Protein AF-A0A919X277-F1 (afdb_monomer)

Secondary structure (DSSP, 8-state):
-TTHHHHHHHHHHHHHSHHHHHHHHHHHHHHHHHHHHH--HHHHHHHHT--TTHHHHHHSSHHHHHHHHHHHHHHHHHHHHTTS--TT--HHHHHHHHHHHHHHHHHS-HHHHHHHHHHHHHH-S-SS--HHHHHHHHHHHHHTT----HHHHHHHHHHHHHHHHHHHHHHHTTSS---HHHHHHHHHHHHHHHTT--HHHHHHHHHHHHHHHHTT-

Foldseek 3Di:
DVCVVVVVVLLVVLCVDPLSVLLLVLLLVCCLVPALPRDDLVNSCVSSVHDSVVCCVRQVDSLSSLVSSVVVLLVVLVVVCVPDDCVPPDLLLVLLLSVVSSVVSQCVDNSSVRNVLRSCVVVDFDPFDDPSNVVSLVRLCVVVVFPDDPVQLRVLVVVLRNQLSVQVNCVSVVVDPDDNSRSSLVSSLSSCVSSPDDPVVSVVSVVVSVVVVVVVD

pLDDT: mean 89.93, std 8.12, range [44.78, 97.75]

Sequence (217 aa):
MRYERYIDEKEKEILSNPTAQKILNASIDIFLENGYHAVTLRDIANQTNSNLGLIPYYFKSKENLANYVYKHIADSVKQQIIDIDFSHLNAIEKIYISTILSWHYLDKKEDFSRFFYEFYESAGPAKSPSKEFTDMSYKIISEHNLQVSMAENEIFFNAMMGSEWVLTLKRHKGELNISLEEIVNLLLSNYLYNIGLSDKLIAQTIKNSLDFLEGLK

Nearest PDB structures (foldseek):
  5cxg-assembly2_D  TM=6.411E-01  e=7.467E-04  Mycobacterium tuberculosis H37Rv
  3ppb-assembly1_B  TM=5.620E-01  e=3.148E-03  Shewanella loihica PV-4
  3hta-assembly2_C  TM=5.945E-01  e=3.148E-03  Streptomyces lividans
  3iuv-assembly1_A-2  TM=5.277E-01  e=3.791E-03  Streptomyces coelicolor A3(2)
  3hta-assembly1_B  TM=6.018E-01  e=1.456E-02  Streptomyces lividans

Mean predicted aligned error: 4.91 Å

Radius of gyration: 19.13 Å; Cα contacts (8 Å, |Δi|>4): 174; chains: 1; bounding box: 42×30×55 Å

Solvent-accessible surface area (backbone atoms only — not comparable to full-atom values): 12085 Å² total; per-residue (Å²): 112,94,59,53,63,60,51,53,53,50,52,50,56,45,64,67,33,70,67,48,42,48,48,49,54,45,41,43,54,51,27,38,75,56,20,46,83,74,57,49,70,61,55,46,16,60,75,52,75,44,67,59,70,54,52,46,68,73,43,62,42,70,68,50,45,48,49,53,40,50,50,52,53,52,49,55,42,50,61,70,52,66,79,58,88,57,83,90,50,54,55,66,35,46,57,51,46,54,51,50,50,50,51,51,59,48,63,70,37,68,47,49,32,50,20,47,53,50,40,43,69,72,71,46,59,78,93,61,76,54,69,68,55,48,56,38,52,53,47,46,37,60,78,67,67,37,87,57,48,73,68,54,48,52,50,44,49,50,55,36,45,54,49,50,47,54,51,54,51,33,31,76,72,68,75,37,97,64,55,72,65,59,52,50,51,54,42,50,50,51,38,46,41,73,48,60,51,53,69,70,60,51,54,51,38,54,50,56,34,51,58,52,56,58,75,74,111

Structure (mmCIF, N/CA/C/O backbone):
data_AF-A0A919X277-F1
#
_entry.id   AF-A0A919X277-F1
#
loop_
_atom_site.group_PDB
_atom_site.id
_atom_site.type_symbol
_atom_site.label_atom_id
_atom_site.label_alt_id
_atom_site.label_comp_id
_atom_site.label_asym_id
_atom_site.label_entity_id
_atom_site.label_seq_id
_atom_site.pdbx_PDB_ins_code
_atom_site.Cartn_x
_atom_site.Cartn_y
_atom_site.Cartn_z
_atom_site.occupancy
_atom_site.B_iso_or_equiv
_atom_site.auth_seq_id
_atom_site.auth_comp_id
_atom_site.auth_asym_id
_atom_site.auth_atom_id
_atom_site.pdbx_PDB_model_num
ATOM 1 N N . MET A 1 1 ? 15.963 3.301 8.843 1.00 44.78 1 MET A N 1
ATOM 2 C CA . MET A 1 1 ? 16.494 4.258 9.859 1.00 44.78 1 MET A CA 1
ATOM 3 C C . MET A 1 1 ? 16.805 3.561 11.191 1.00 44.78 1 MET A C 1
ATOM 5 O O . MET A 1 1 ? 16.115 2.615 11.537 1.00 44.78 1 MET A O 1
ATOM 9 N N . ARG A 1 2 ? 17.779 4.045 11.997 1.00 51.59 2 ARG A N 1
ATOM 10 C CA . ARG A 1 2 ? 18.182 3.470 13.319 1.00 51.59 2 ARG A CA 1
ATOM 11 C C . ARG A 1 2 ? 17.007 3.148 14.259 1.00 51.59 2 ARG A C 1
ATOM 13 O O . ARG A 1 2 ? 17.122 2.251 15.089 1.00 51.59 2 ARG A O 1
ATOM 20 N N . TYR A 1 3 ? 15.906 3.886 14.137 1.00 56.31 3 TYR A N 1
ATOM 21 C CA . TYR A 1 3 ? 14.746 3.775 15.015 1.00 56.31 3 TYR A CA 1
ATOM 22 C C . TYR A 1 3 ? 13.671 2.777 14.556 1.00 56.31 3 TYR A C 1
ATOM 24 O O . TYR A 1 3 ? 12.853 2.394 15.383 1.00 56.31 3 TYR A O 1
ATOM 32 N N . GLU A 1 4 ? 13.689 2.304 13.303 1.00 59.56 4 GLU A N 1
ATOM 33 C CA . GLU A 1 4 ? 12.690 1.342 12.788 1.00 59.56 4 GLU A CA 1
ATOM 34 C C . GLU A 1 4 ? 12.658 0.055 13.611 1.00 59.56 4 GLU A C 1
ATOM 36 O O . GLU A 1 4 ? 11.588 -0.402 13.994 1.00 59.56 4 GLU A O 1
ATOM 41 N N . ARG A 1 5 ? 13.829 -0.458 14.010 1.00 59.88 5 ARG A N 1
ATOM 42 C CA . ARG A 1 5 ? 13.928 -1.652 14.861 1.00 59.88 5 ARG A CA 1
ATOM 43 C C . ARG A 1 5 ? 13.164 -1.511 16.183 1.00 59.88 5 ARG A C 1
ATOM 45 O O . ARG A 1 5 ? 12.536 -2.462 16.627 1.00 59.88 5 ARG A O 1
ATOM 52 N N . TYR A 1 6 ? 13.202 -0.328 16.796 1.00 63.16 6 TYR A N 1
ATOM 53 C CA . TYR A 1 6 ? 12.505 -0.067 18.058 1.00 63.16 6 TYR A CA 1
ATOM 54 C C . TYR A 1 6 ? 10.994 0.113 17.861 1.00 63.16 6 TYR A C 1
ATOM 56 O O . TYR A 1 6 ? 10.223 -0.157 18.781 1.00 63.16 6 TYR A O 1
ATOM 64 N N . ILE A 1 7 ? 10.567 0.571 16.678 1.00 64.25 7 ILE A N 1
ATOM 65 C CA . ILE A 1 7 ? 9.149 0.624 16.306 1.00 64.25 7 ILE A CA 1
ATOM 66 C C . ILE A 1 7 ? 8.631 -0.811 16.155 1.00 64.25 7 ILE A C 1
ATOM 68 O O . ILE A 1 7 ? 7.675 -1.170 16.839 1.00 64.25 7 ILE A O 1
ATOM 72 N N . ASP A 1 8 ? 9.323 -1.651 15.382 1.00 74.94 8 ASP A N 1
ATOM 73 C CA . ASP A 1 8 ? 8.943 -3.051 15.153 1.00 74.94 8 ASP A CA 1
ATOM 74 C C . ASP A 1 8 ? 8.920 -3.885 16.443 1.00 74.94 8 ASP A C 1
ATOM 76 O O . ASP A 1 8 ? 8.018 -4.699 16.646 1.00 74.94 8 ASP A O 1
ATOM 80 N N . GLU A 1 9 ? 9.897 -3.702 17.337 1.00 80.38 9 GLU A N 1
ATOM 81 C CA . GLU A 1 9 ? 9.942 -4.402 18.631 1.00 80.38 9 GLU A CA 1
ATOM 82 C C . GLU A 1 9 ? 8.748 -4.030 19.520 1.00 80.38 9 GLU A C 1
ATOM 84 O O . GLU A 1 9 ? 8.133 -4.907 20.128 1.00 80.38 9 GLU A O 1
ATOM 89 N N . LYS A 1 10 ? 8.365 -2.750 19.537 1.00 82.44 10 LYS A N 1
ATOM 90 C CA . LYS A 1 10 ? 7.213 -2.274 20.305 1.00 82.44 10 LYS A CA 1
ATOM 91 C C . LYS A 1 10 ? 5.883 -2.738 19.712 1.00 82.44 10 LYS A C 1
ATOM 93 O O . LYS A 1 10 ? 4.984 -3.100 20.468 1.00 82.44 10 LYS A O 1
ATOM 98 N N . GLU A 1 11 ? 5.741 -2.741 18.385 1.00 85.25 11 GLU A N 1
ATOM 99 C CA . GLU A 1 11 ? 4.553 -3.309 17.732 1.00 85.25 11 GLU A CA 1
ATOM 100 C C . GLU A 1 11 ? 4.419 -4.802 18.066 1.00 85.25 11 GLU A C 1
ATOM 102 O O . GLU A 1 11 ? 3.341 -5.247 18.456 1.00 85.25 11 GLU A O 1
ATOM 107 N N . LYS A 1 12 ? 5.519 -5.569 18.012 1.00 86.31 12 LYS A N 1
ATOM 108 C CA . LYS A 1 12 ? 5.531 -6.989 18.404 1.00 86.31 12 LYS A CA 1
ATOM 109 C C . LYS A 1 12 ? 5.147 -7.200 19.865 1.00 86.31 12 LYS A C 1
ATOM 111 O O . LYS A 1 12 ? 4.372 -8.107 20.157 1.00 86.31 12 LYS A O 1
ATOM 116 N N . GLU A 1 13 ? 5.655 -6.371 20.775 1.00 89.62 13 GLU A N 1
ATOM 117 C CA . GLU A 1 13 ? 5.290 -6.428 22.193 1.00 89.62 13 GLU A CA 1
ATOM 118 C C . GLU A 1 13 ? 3.783 -6.201 22.382 1.00 89.62 13 GLU A C 1
ATOM 120 O O . GLU A 1 13 ? 3.116 -7.008 23.033 1.00 89.62 13 GLU A O 1
ATOM 125 N N . ILE A 1 14 ? 3.219 -5.167 21.745 1.00 90.62 14 ILE A N 1
ATOM 126 C CA . ILE A 1 14 ? 1.777 -4.884 21.782 1.00 90.62 14 ILE A CA 1
ATOM 127 C C . ILE A 1 14 ? 0.986 -6.078 21.241 1.00 90.62 14 ILE A C 1
ATOM 129 O O . ILE A 1 14 ? 0.078 -6.560 21.915 1.00 90.62 14 ILE A O 1
ATOM 133 N N . LEU A 1 15 ? 1.348 -6.594 20.064 1.00 89.81 15 LEU A N 1
ATOM 134 C CA . LEU A 1 15 ? 0.647 -7.703 19.409 1.00 89.81 15 LEU A CA 1
ATOM 135 C C . LEU A 1 15 ? 0.821 -9.053 20.124 1.00 89.81 15 LEU A C 1
ATOM 137 O O . LEU A 1 15 ? 0.054 -9.980 19.870 1.00 89.81 15 LEU A O 1
ATOM 141 N N . SER A 1 16 ? 1.783 -9.180 21.040 1.00 91.69 16 SER A N 1
ATOM 142 C CA . SER A 1 16 ? 1.909 -10.356 21.911 1.00 91.69 16 SER A CA 1
ATOM 143 C C . SER A 1 16 ? 0.925 -10.342 23.090 1.00 91.69 16 SER A C 1
ATOM 145 O O . SER A 1 16 ? 0.677 -11.381 23.705 1.00 91.69 16 SER A O 1
ATOM 147 N N . ASN A 1 17 ? 0.330 -9.185 23.409 1.00 95.12 17 ASN A N 1
ATOM 148 C CA . ASN A 1 17 ? -0.607 -9.054 24.516 1.00 95.12 17 ASN A CA 1
ATOM 149 C C . ASN A 1 17 ? -2.012 -9.573 24.130 1.00 95.12 17 ASN A C 1
ATOM 151 O O . ASN A 1 17 ? -2.623 -9.046 23.196 1.00 95.12 17 ASN A O 1
ATOM 155 N N . PRO A 1 18 ? -2.599 -10.525 24.884 1.00 93.62 18 PRO A N 1
ATOM 156 C CA . PRO A 1 18 ? -3.916 -11.085 24.563 1.00 93.62 18 PRO A CA 1
ATOM 157 C C . PRO A 1 18 ? -5.053 -10.054 24.529 1.00 93.62 18 PRO A C 1
ATOM 159 O O . PRO A 1 18 ? -5.992 -10.182 23.746 1.00 93.62 18 PRO A O 1
ATOM 162 N N . THR A 1 19 ? -4.977 -9.013 25.364 1.00 93.12 19 THR A N 1
ATOM 163 C CA . THR A 1 19 ? -5.986 -7.943 25.399 1.00 93.12 19 THR A CA 1
ATOM 164 C C . THR A 1 19 ? -5.868 -7.044 24.176 1.00 93.12 19 THR A C 1
ATOM 166 O O . THR A 1 19 ? -6.883 -6.700 23.575 1.00 93.12 19 THR A O 1
ATOM 169 N N . ALA A 1 20 ? -4.643 -6.691 23.778 1.00 94.94 20 ALA A N 1
ATOM 170 C CA . ALA A 1 20 ? -4.414 -5.927 22.557 1.00 94.94 20 ALA A CA 1
ATOM 171 C C . ALA A 1 20 ? -4.901 -6.699 21.324 1.00 94.94 20 ALA A C 1
ATOM 173 O O . ALA A 1 20 ? -5.572 -6.115 20.480 1.00 94.94 20 ALA A O 1
ATOM 174 N N . GLN A 1 21 ? -4.659 -8.014 21.265 1.00 94.75 21 GLN A N 1
ATOM 175 C CA . GLN A 1 21 ? -5.166 -8.858 20.180 1.00 94.75 21 GLN A CA 1
ATOM 176 C C . GLN A 1 21 ? -6.691 -8.944 20.153 1.00 94.75 21 GLN A C 1
ATOM 178 O O . GLN A 1 21 ? -7.298 -8.831 19.092 1.00 94.75 21 GLN A O 1
ATOM 183 N N . LYS A 1 22 ? -7.337 -9.066 21.318 1.00 94.44 22 LYS A N 1
ATOM 184 C CA . LYS A 1 22 ? -8.802 -9.014 21.402 1.00 94.44 22 LYS A CA 1
ATOM 185 C C . LYS A 1 22 ? -9.351 -7.691 20.856 1.00 94.44 22 LYS A C 1
ATOM 187 O O . LYS A 1 22 ? -10.349 -7.695 20.141 1.00 94.44 22 LYS A O 1
ATOM 192 N N . ILE A 1 23 ? -8.699 -6.574 21.189 1.00 96.38 23 ILE A N 1
ATOM 193 C CA . ILE A 1 23 ? -9.063 -5.249 20.674 1.00 96.38 23 ILE A CA 1
ATOM 194 C C . ILE A 1 23 ? -8.856 -5.182 19.161 1.00 96.38 23 ILE A C 1
ATOM 196 O O . ILE A 1 23 ? -9.752 -4.714 18.464 1.00 96.38 23 ILE A O 1
ATOM 200 N N . LEU A 1 24 ? -7.719 -5.661 18.651 1.00 95.81 24 LEU A N 1
ATOM 201 C CA . LEU A 1 24 ? -7.421 -5.657 17.221 1.00 95.81 24 LEU A CA 1
ATOM 202 C C . LEU A 1 24 ? -8.445 -6.478 16.431 1.00 95.81 24 LEU A C 1
ATOM 204 O O . LEU A 1 24 ? -9.012 -5.954 15.481 1.00 95.81 24 LEU A O 1
ATOM 208 N N . ASN A 1 25 ? -8.747 -7.705 16.860 1.00 94.69 25 ASN A N 1
ATOM 209 C CA . ASN A 1 25 ? -9.699 -8.581 16.171 1.00 94.69 25 ASN A CA 1
ATOM 210 C C . ASN A 1 25 ? -11.096 -7.957 16.077 1.00 94.69 25 ASN A C 1
ATOM 212 O O . ASN A 1 25 ? -11.658 -7.866 14.995 1.00 94.69 25 ASN A O 1
ATOM 216 N N . ALA A 1 26 ? -11.621 -7.424 17.179 1.00 94.88 26 ALA A N 1
ATOM 217 C CA . ALA A 1 26 ? -12.909 -6.734 17.134 1.00 94.88 26 ALA A CA 1
ATOM 218 C C . ALA A 1 26 ? -12.868 -5.441 16.309 1.00 94.88 26 ALA A C 1
ATOM 220 O O . ALA A 1 26 ? -13.881 -5.029 15.753 1.00 94.88 26 ALA A O 1
ATOM 221 N N . SER A 1 27 ? -11.706 -4.781 16.251 1.00 96.25 27 SER A N 1
ATOM 222 C CA . SER A 1 27 ? -11.526 -3.603 15.405 1.00 96.25 27 SER A CA 1
ATOM 223 C C . SER A 1 27 ? -11.564 -3.981 13.930 1.00 96.25 27 SER A C 1
ATOM 225 O O . SER A 1 27 ? -12.167 -3.249 13.159 1.00 96.25 27 SER A O 1
ATOM 227 N N . ILE A 1 28 ? -10.966 -5.115 13.544 1.00 94.69 28 ILE A N 1
ATOM 228 C CA . ILE A 1 28 ? -11.077 -5.661 12.185 1.00 94.69 28 ILE A CA 1
ATOM 229 C C . ILE A 1 28 ? -12.558 -5.832 11.842 1.00 94.69 28 ILE A C 1
ATOM 231 O O . ILE A 1 28 ? -13.022 -5.222 10.885 1.00 94.69 28 ILE A O 1
ATOM 235 N N . ASP A 1 29 ? -13.310 -6.559 12.670 1.00 93.88 29 ASP A N 1
ATOM 236 C CA . ASP A 1 29 ? -14.726 -6.836 12.414 1.00 93.88 29 ASP A CA 1
ATOM 237 C C . ASP A 1 29 ? -15.551 -5.544 12.264 1.00 93.88 29 ASP A C 1
ATOM 239 O O . ASP A 1 29 ? -16.223 -5.342 11.253 1.00 93.88 29 ASP A O 1
ATOM 243 N N . ILE A 1 30 ? -15.463 -4.627 13.237 1.00 95.31 30 ILE A N 1
ATOM 244 C CA . ILE A 1 30 ? -16.303 -3.420 13.239 1.00 95.31 30 ILE A CA 1
ATOM 245 C C . ILE A 1 30 ? -15.948 -2.446 12.116 1.00 95.31 30 ILE A C 1
ATOM 247 O O . ILE A 1 30 ? -16.839 -1.783 11.584 1.00 95.31 30 ILE A O 1
ATOM 251 N N . PHE A 1 31 ? -14.662 -2.333 11.761 1.00 95.75 31 PHE A N 1
ATOM 252 C CA . PHE A 1 31 ? -14.224 -1.452 10.684 1.00 95.75 31 PHE A CA 1
ATOM 253 C C . PHE A 1 31 ? -14.621 -1.999 9.317 1.00 95.75 31 PHE A C 1
ATOM 255 O O . PHE A 1 31 ? -15.039 -1.212 8.473 1.00 95.75 31 PHE A O 1
ATOM 262 N N . LEU A 1 32 ? -14.520 -3.314 9.106 1.00 92.19 32 LEU A N 1
ATOM 263 C CA . LEU A 1 32 ? -14.953 -3.947 7.861 1.00 92.19 32 LEU A CA 1
ATOM 264 C C . LEU A 1 32 ? -16.469 -3.827 7.660 1.00 92.19 32 LEU A C 1
ATOM 266 O O . LEU A 1 32 ? -16.917 -3.560 6.551 1.00 92.19 32 LEU A O 1
ATOM 270 N N . GLU A 1 33 ? -17.253 -3.937 8.733 1.00 92.31 33 GLU A N 1
ATOM 271 C CA . GLU A 1 33 ? -18.712 -3.802 8.664 1.00 92.31 33 GLU A CA 1
ATOM 272 C C . GLU A 1 33 ? -19.165 -2.341 8.465 1.00 92.31 33 GLU A C 1
ATOM 274 O O . GLU A 1 33 ? -20.068 -2.051 7.678 1.00 92.31 33 GLU A O 1
ATOM 279 N N . ASN A 1 34 ? -18.542 -1.390 9.170 1.00 93.44 34 ASN A N 1
ATOM 280 C CA . ASN A 1 34 ? -19.075 -0.028 9.290 1.00 93.44 34 ASN A CA 1
ATOM 281 C C . ASN A 1 34 ? -18.248 1.052 8.574 1.00 93.44 34 ASN A C 1
ATOM 283 O O . ASN A 1 34 ? -18.695 2.198 8.491 1.00 93.44 34 ASN A O 1
ATOM 287 N N . GLY A 1 35 ? -17.072 0.717 8.043 1.00 93.25 35 GLY A N 1
ATOM 288 C CA . GLY A 1 35 ? -16.114 1.680 7.501 1.00 93.25 35 GLY A CA 1
ATOM 289 C C . GLY A 1 35 ? -15.280 2.378 8.583 1.00 93.25 35 GLY A C 1
ATOM 290 O O . GLY A 1 35 ? -15.528 2.268 9.787 1.00 93.25 35 GLY A O 1
ATOM 291 N N . TYR A 1 36 ? -14.259 3.125 8.160 1.00 95.69 36 TYR A N 1
ATOM 292 C CA . TYR A 1 36 ? -13.373 3.848 9.072 1.00 95.69 36 TYR A CA 1
ATOM 293 C C . TYR A 1 36 ? -14.073 5.036 9.732 1.00 95.69 36 TYR A C 1
ATOM 295 O O . TYR A 1 36 ? -13.914 5.243 10.936 1.00 95.69 36 TYR A O 1
ATOM 303 N N . HIS A 1 37 ? -14.844 5.835 8.994 1.00 95.38 37 HIS A N 1
ATOM 304 C CA . HIS A 1 37 ? -15.392 7.092 9.506 1.00 95.38 37 HIS A CA 1
ATOM 305 C C . HIS A 1 37 ? -16.477 6.884 10.567 1.00 95.38 37 HIS A C 1
ATOM 307 O O . HIS A 1 37 ? -16.486 7.614 11.561 1.00 95.38 37 HIS A O 1
ATOM 313 N N . ALA A 1 38 ? -17.336 5.874 10.402 1.00 95.31 38 ALA A N 1
ATOM 314 C CA . ALA A 1 38 ? -18.488 5.646 11.276 1.00 95.31 38 ALA A CA 1
ATOM 315 C C . ALA A 1 38 ? -18.127 5.067 12.658 1.00 95.31 38 ALA A C 1
ATOM 317 O O . ALA A 1 38 ? -18.885 5.237 13.608 1.00 95.31 38 ALA A O 1
ATOM 318 N N . VAL A 1 39 ? -16.971 4.412 12.792 1.00 95.94 39 VAL A N 1
ATOM 319 C CA . VAL A 1 39 ? -16.568 3.710 14.022 1.00 95.94 39 VAL A CA 1
ATOM 320 C C . VAL A 1 39 ? -15.895 4.646 15.026 1.00 95.94 39 VAL A C 1
ATOM 322 O O . VAL A 1 39 ? -14.947 5.358 14.693 1.00 95.94 39 VAL A O 1
ATOM 325 N N . THR A 1 40 ? -16.289 4.607 16.297 1.00 96.12 40 THR A N 1
ATOM 326 C CA . THR A 1 40 ? -15.594 5.311 17.388 1.00 96.12 40 THR A CA 1
ATOM 327 C C . THR A 1 40 ? -14.819 4.354 18.299 1.00 96.12 40 THR A C 1
ATOM 329 O O . THR A 1 40 ? -15.070 3.152 18.345 1.00 96.12 40 THR A O 1
ATOM 332 N N . LEU A 1 41 ? -13.892 4.888 19.109 1.00 95.62 41 LEU A N 1
ATOM 333 C CA . LEU A 1 41 ? -13.216 4.089 20.146 1.00 95.62 41 LEU A CA 1
ATOM 334 C C . LEU A 1 41 ? -14.203 3.502 21.170 1.00 95.62 41 LEU A C 1
ATOM 336 O O . LEU A 1 41 ? -13.926 2.460 21.761 1.00 95.62 41 LEU A O 1
ATOM 340 N N . ARG A 1 42 ? -15.348 4.164 21.390 1.00 96.06 42 ARG A N 1
ATOM 341 C CA . ARG A 1 42 ? -16.398 3.676 22.288 1.00 96.06 42 ARG A CA 1
ATOM 342 C C . ARG A 1 42 ? -17.104 2.458 21.699 1.00 96.06 42 ARG A C 1
ATOM 344 O O . ARG A 1 42 ? -17.351 1.516 22.443 1.00 96.06 42 ARG A O 1
ATOM 351 N N . ASP A 1 43 ? -17.353 2.450 20.394 1.00 96.50 43 ASP A N 1
ATOM 352 C CA . ASP A 1 43 ? -17.973 1.307 19.715 1.00 96.50 43 ASP A CA 1
ATOM 353 C C . ASP A 1 43 ? -17.066 0.073 19.796 1.00 96.50 43 ASP A C 1
ATOM 355 O O . ASP A 1 43 ? -17.511 -0.994 20.210 1.00 96.50 43 ASP A O 1
ATOM 359 N N . ILE A 1 44 ? -15.758 0.249 19.564 1.00 95.38 44 ILE A N 1
ATOM 360 C CA . ILE A 1 44 ? -14.748 -0.816 19.714 1.00 95.38 44 ILE A CA 1
ATOM 361 C C . ILE A 1 44 ? -14.694 -1.340 21.161 1.00 95.38 44 ILE A C 1
ATOM 363 O O . ILE A 1 44 ? -14.638 -2.550 21.407 1.00 95.38 44 ILE A O 1
ATOM 367 N N . ALA A 1 45 ? -14.709 -0.443 22.152 1.00 93.81 45 ALA A N 1
ATOM 368 C CA . ALA A 1 45 ? -14.702 -0.830 23.563 1.00 93.81 45 ALA A CA 1
ATOM 369 C C . ALA A 1 45 ? -15.954 -1.644 23.935 1.00 93.81 45 ALA A C 1
ATOM 371 O O . ALA A 1 45 ? -15.843 -2.671 24.607 1.00 93.81 45 ALA A O 1
ATOM 372 N N . ASN A 1 46 ? -17.121 -1.227 23.436 1.00 94.19 46 ASN A N 1
ATOM 373 C CA . ASN A 1 46 ? -18.385 -1.930 23.633 1.00 94.19 46 ASN A CA 1
ATOM 374 C C . ASN A 1 46 ? -18.364 -3.319 22.976 1.00 94.19 46 ASN A C 1
ATOM 376 O O . ASN A 1 46 ? -18.698 -4.302 23.633 1.00 94.19 46 ASN A O 1
ATOM 380 N N . GLN A 1 47 ? -17.900 -3.423 21.727 1.00 92.00 47 GLN A N 1
ATOM 381 C CA . GLN A 1 47 ? -17.828 -4.694 20.996 1.00 92.00 47 GLN A CA 1
ATOM 382 C C . GLN A 1 47 ? -16.874 -5.700 21.645 1.00 92.00 47 GLN A C 1
ATOM 384 O O . GLN A 1 47 ? -17.147 -6.896 21.702 1.00 92.00 47 GLN A O 1
ATOM 389 N N . THR A 1 48 ? -15.756 -5.222 22.189 1.00 87.31 48 THR A N 1
ATOM 390 C CA . THR A 1 48 ? -14.770 -6.080 22.864 1.00 87.31 48 THR A CA 1
ATOM 391 C C . THR A 1 48 ? -15.126 -6.392 24.317 1.00 87.31 48 THR A C 1
ATOM 393 O O . THR A 1 48 ? -14.417 -7.184 24.952 1.00 87.31 48 THR A O 1
ATOM 396 N N . ASN A 1 49 ? -16.168 -5.760 24.870 1.00 86.81 49 ASN A N 1
ATOM 397 C CA . ASN A 1 49 ? -16.426 -5.677 26.309 1.00 86.81 49 ASN A CA 1
ATOM 398 C C . ASN A 1 49 ? -15.143 -5.328 27.097 1.00 86.81 49 ASN A C 1
ATOM 400 O O . ASN A 1 49 ? -14.798 -5.982 28.085 1.00 86.81 49 ASN A O 1
ATOM 404 N N . SER A 1 50 ? -14.377 -4.358 26.589 1.00 87.12 50 SER A N 1
ATOM 405 C CA . SER A 1 50 ? -13.120 -3.897 27.191 1.00 87.12 50 SER A CA 1
ATOM 406 C C . SER A 1 50 ? -13.273 -2.491 27.749 1.00 87.12 50 SER A C 1
ATOM 408 O O . SER A 1 50 ? -14.093 -1.695 27.299 1.00 87.12 50 SER A O 1
ATOM 410 N N . ASN A 1 51 ? -12.421 -2.142 28.710 1.00 91.62 51 ASN A N 1
ATOM 411 C CA . ASN A 1 51 ? -12.336 -0.768 29.183 1.00 91.62 51 ASN A CA 1
ATOM 412 C C . ASN A 1 51 ? -11.838 0.147 28.047 1.00 91.62 51 ASN A C 1
ATOM 414 O O . ASN A 1 51 ? -10.768 -0.094 27.487 1.00 91.62 51 ASN A O 1
ATOM 418 N N . LEU A 1 52 ? -12.581 1.223 27.759 1.00 92.81 52 LEU A N 1
ATOM 419 C CA . LEU A 1 52 ? -12.236 2.239 26.757 1.00 92.81 52 LEU A CA 1
ATOM 420 C C . LEU A 1 52 ? -10.794 2.753 26.892 1.00 92.81 52 LEU A C 1
ATOM 422 O O . LEU A 1 52 ? -10.151 3.023 25.883 1.00 92.81 52 LEU A O 1
ATOM 426 N N . GLY A 1 53 ? -10.263 2.847 28.116 1.00 94.31 53 GLY A N 1
ATOM 427 C CA . GLY A 1 53 ? -8.893 3.291 28.389 1.00 94.31 53 GLY A CA 1
ATOM 428 C C . GLY A 1 53 ? -7.793 2.334 27.910 1.00 94.31 53 GLY A C 1
ATOM 429 O O . GLY A 1 53 ? -6.654 2.764 27.737 1.00 94.31 53 GLY A O 1
ATOM 430 N N . LEU A 1 54 ? -8.109 1.064 27.635 1.00 93.88 54 LEU A N 1
ATOM 431 C CA . LEU A 1 54 ? -7.133 0.087 27.138 1.00 93.88 54 LEU A CA 1
ATOM 432 C C . LEU A 1 54 ? -6.774 0.318 25.667 1.00 93.88 54 LEU A C 1
ATOM 434 O O . LEU A 1 54 ? -5.645 0.054 25.262 1.00 93.88 54 LEU A O 1
ATOM 438 N N . ILE A 1 55 ? -7.692 0.867 24.871 1.00 94.31 55 ILE A N 1
ATOM 439 C CA . ILE A 1 55 ? -7.432 1.149 23.457 1.00 94.31 55 ILE A CA 1
ATOM 440 C C . ILE A 1 55 ? -6.331 2.214 23.281 1.00 94.31 55 ILE A C 1
ATOM 442 O O . ILE A 1 55 ? -5.324 1.912 22.639 1.00 94.31 55 ILE A O 1
ATOM 446 N N . PRO A 1 56 ? -6.421 3.428 23.868 1.00 93.81 56 PRO A N 1
ATOM 447 C CA . PRO A 1 56 ? -5.339 4.406 23.787 1.00 93.81 56 PRO A CA 1
ATOM 448 C C . PRO A 1 56 ? -4.092 3.966 24.566 1.00 93.81 56 PRO A C 1
ATOM 450 O O . PRO A 1 56 ? -2.992 4.406 24.236 1.00 93.81 56 PRO A O 1
ATOM 453 N N . TYR A 1 57 ? -4.212 3.075 25.556 1.00 94.12 57 TYR A N 1
ATOM 454 C CA . TYR A 1 57 ? -3.045 2.482 26.208 1.00 94.12 57 TYR A CA 1
ATOM 455 C C . TYR A 1 57 ? -2.178 1.700 25.205 1.00 94.12 57 TYR A C 1
ATOM 457 O O . TYR A 1 57 ? -0.992 2.023 25.064 1.00 94.12 57 TYR A O 1
ATOM 465 N N . TYR A 1 58 ? -2.775 0.761 24.459 1.00 94.69 58 TYR A N 1
ATOM 466 C CA . TYR A 1 58 ? -2.067 -0.068 23.476 1.00 94.69 58 TYR A CA 1
ATOM 467 C C . TYR A 1 58 ? -1.781 0.677 22.165 1.00 94.69 58 TYR A C 1
ATOM 469 O O . TYR A 1 58 ? -0.635 0.744 21.728 1.00 94.69 58 TYR A O 1
ATOM 477 N N . PHE A 1 59 ? -2.796 1.299 21.564 1.00 94.75 59 PHE A N 1
ATOM 478 C CA . PHE A 1 59 ? -2.734 1.793 20.184 1.00 94.75 59 PHE A CA 1
ATOM 479 C C . PHE A 1 59 ? -2.548 3.310 20.066 1.00 94.75 59 PHE A C 1
ATOM 481 O O . PHE A 1 59 ? -2.229 3.808 18.995 1.00 94.75 59 PHE A O 1
ATOM 488 N N . LYS A 1 60 ? -2.666 4.068 21.163 1.00 94.31 60 LYS A N 1
ATOM 489 C CA . LYS A 1 60 ? -2.548 5.544 21.232 1.00 94.31 60 LYS A CA 1
ATOM 490 C C . LYS A 1 60 ? -3.666 6.336 20.547 1.00 94.31 60 LYS A C 1
ATOM 492 O O . LYS A 1 60 ? -4.135 7.302 21.139 1.00 94.31 60 LYS A O 1
ATOM 497 N N . SER A 1 61 ? -4.113 5.947 19.356 1.00 93.56 61 SER A N 1
ATOM 498 C CA . SER A 1 61 ? -5.176 6.634 18.609 1.00 93.56 61 SER A CA 1
ATOM 499 C C . SER A 1 61 ? -6.027 5.657 17.789 1.00 93.56 61 SER A C 1
ATOM 501 O O . SER A 1 61 ? -5.622 4.519 17.544 1.00 93.56 61 SER A O 1
ATOM 503 N N . LYS A 1 62 ? -7.209 6.115 17.347 1.00 94.38 62 LYS A N 1
ATOM 504 C CA . LYS A 1 62 ? -8.058 5.389 16.384 1.00 94.38 62 LYS A CA 1
ATOM 505 C C . LYS A 1 62 ? -7.317 5.151 15.067 1.00 94.38 62 LYS A C 1
ATOM 507 O O . LYS A 1 62 ? -7.382 4.053 14.538 1.00 94.38 62 LYS A O 1
ATOM 512 N N . GLU A 1 63 ? -6.600 6.162 14.579 1.00 94.56 63 GLU A N 1
ATOM 513 C CA . GLU A 1 63 ? -5.809 6.090 13.346 1.00 94.56 63 GLU A CA 1
ATOM 514 C C . GLU A 1 63 ? -4.719 5.017 13.437 1.00 94.56 63 GLU A C 1
ATOM 516 O O . GLU A 1 63 ? -4.589 4.191 12.543 1.00 94.56 63 GLU A O 1
ATOM 521 N N . ASN A 1 64 ? -3.990 4.956 14.554 1.00 93.19 64 ASN A N 1
ATOM 522 C CA . ASN A 1 64 ? -2.979 3.924 14.758 1.00 93.19 64 ASN A CA 1
ATOM 523 C C . ASN A 1 64 ? -3.601 2.528 14.813 1.00 93.19 64 ASN A C 1
ATOM 525 O O . ASN A 1 64 ? -3.068 1.615 14.197 1.00 93.19 64 ASN A O 1
ATOM 529 N N . LEU A 1 65 ? -4.720 2.351 15.523 1.00 95.00 65 LEU A N 1
ATOM 530 C CA . LEU A 1 65 ? -5.444 1.077 15.550 1.00 95.00 65 LEU A CA 1
ATOM 531 C C . LEU A 1 65 ? -5.932 0.676 14.150 1.00 95.00 65 LEU A C 1
ATOM 533 O O . LEU A 1 65 ? -5.734 -0.464 13.742 1.00 95.00 65 LEU A O 1
ATOM 537 N N . ALA A 1 66 ? -6.483 1.619 13.387 1.00 94.94 66 ALA A N 1
ATOM 538 C CA . ALA A 1 66 ? -6.860 1.400 11.995 1.00 94.94 66 ALA A CA 1
ATOM 539 C C . ALA A 1 66 ? -5.647 1.055 11.114 1.00 94.94 66 ALA A C 1
ATOM 541 O O . ALA A 1 66 ? -5.765 0.201 10.246 1.00 94.94 66 ALA A O 1
ATOM 542 N N . ASN A 1 67 ? -4.459 1.602 11.388 1.00 92.62 67 ASN A N 1
ATOM 543 C CA . ASN A 1 67 ? -3.230 1.203 10.701 1.00 92.62 67 ASN A CA 1
ATOM 544 C C . ASN A 1 67 ? -2.846 -0.264 10.984 1.00 92.62 67 ASN A C 1
ATOM 546 O O . ASN A 1 67 ? -2.378 -0.954 10.082 1.00 92.62 67 ASN A O 1
ATOM 550 N N . TYR A 1 68 ? -3.073 -0.783 12.199 1.00 93.19 68 TYR A N 1
ATOM 551 C CA . TYR A 1 68 ? -2.905 -2.222 12.466 1.00 93.19 68 TYR A CA 1
ATOM 552 C C . TYR A 1 68 ? -3.913 -3.070 11.680 1.00 93.19 68 TYR A C 1
ATOM 554 O O . TYR A 1 68 ? -3.543 -4.117 11.154 1.00 93.19 68 TYR A O 1
ATOM 562 N N . VAL A 1 69 ? -5.163 -2.613 11.562 1.00 93.44 69 VAL A N 1
ATOM 563 C CA . VAL A 1 69 ? -6.193 -3.288 10.751 1.00 93.44 69 VAL A CA 1
ATOM 564 C C . VAL A 1 69 ? -5.828 -3.262 9.266 1.00 93.44 69 VAL A C 1
ATOM 566 O O . VAL A 1 69 ? -5.871 -4.295 8.605 1.00 93.44 69 VAL A O 1
ATOM 569 N N . TYR A 1 70 ? -5.369 -2.120 8.757 1.00 90.56 70 TYR A N 1
ATOM 570 C CA . TYR A 1 70 ? -4.843 -1.981 7.402 1.00 90.56 70 TYR A CA 1
ATOM 571 C C . TYR A 1 70 ? -3.686 -2.953 7.139 1.00 90.56 70 TYR A C 1
ATOM 573 O O . TYR A 1 70 ? -3.715 -3.681 6.150 1.00 90.56 70 TYR A O 1
ATOM 581 N N . LYS A 1 71 ? -2.697 -3.020 8.044 1.00 88.50 71 LYS A N 1
ATOM 582 C CA . LYS A 1 71 ? -1.577 -3.971 7.947 1.00 88.50 71 LYS A CA 1
ATOM 583 C C . LYS A 1 71 ? -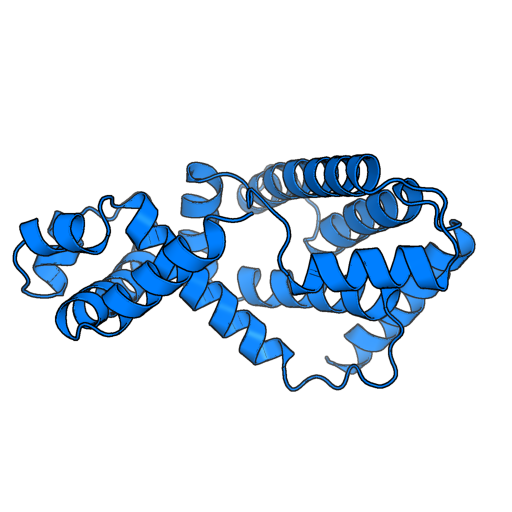2.069 -5.419 7.918 1.00 88.50 71 LYS A C 1
ATOM 585 O O . LYS A 1 71 ? -1.606 -6.186 7.086 1.00 88.50 71 LYS A O 1
ATOM 590 N N . HIS A 1 72 ? -3.042 -5.773 8.760 1.00 88.75 72 HIS A N 1
ATOM 591 C CA . HIS A 1 72 ? -3.637 -7.110 8.766 1.00 88.75 72 HIS A CA 1
ATOM 592 C C . HIS A 1 72 ? -4.288 -7.466 7.418 1.00 88.75 72 HIS A C 1
ATOM 594 O O . HIS A 1 72 ? -4.087 -8.564 6.899 1.00 88.75 72 HIS A O 1
ATOM 600 N N . ILE A 1 73 ? -5.031 -6.530 6.820 1.00 87.06 73 ILE A N 1
ATOM 601 C CA . ILE A 1 73 ? -5.638 -6.712 5.493 1.00 87.06 73 ILE A CA 1
ATOM 602 C C . ILE A 1 73 ? -4.552 -6.840 4.417 1.00 87.06 73 ILE A C 1
ATOM 604 O O . ILE A 1 73 ? -4.605 -7.761 3.602 1.00 87.06 73 ILE A O 1
ATOM 608 N N . ALA A 1 74 ? -3.544 -5.965 4.434 1.00 84.62 74 ALA A N 1
ATOM 609 C CA . ALA A 1 74 ? -2.427 -6.006 3.494 1.00 84.62 74 ALA A CA 1
ATOM 610 C C . ALA A 1 74 ? -1.641 -7.328 3.587 1.00 84.62 74 ALA A C 1
ATOM 612 O O . ALA A 1 74 ? -1.301 -7.918 2.562 1.00 84.62 74 ALA A O 1
ATOM 613 N N . ASP A 1 75 ? -1.416 -7.843 4.798 1.00 86.56 75 ASP A N 1
ATOM 614 C CA . ASP A 1 75 ? -0.795 -9.149 5.017 1.00 86.56 75 ASP A CA 1
ATOM 615 C C . ASP A 1 75 ? -1.677 -10.280 4.480 1.00 86.56 75 ASP A C 1
ATOM 617 O O . ASP A 1 75 ? -1.172 -11.176 3.803 1.00 86.56 75 ASP A O 1
ATOM 621 N N . SER A 1 76 ? -2.997 -10.228 4.695 1.00 86.12 76 SER A N 1
ATOM 622 C CA . SER A 1 76 ? -3.925 -11.200 4.105 1.00 86.12 76 SER A CA 1
ATOM 623 C C . SER A 1 76 ? -3.868 -11.192 2.578 1.00 86.12 76 SER A C 1
ATOM 625 O O . SER A 1 76 ? -3.949 -12.262 1.978 1.00 86.12 76 SER A O 1
ATOM 627 N N . VAL A 1 77 ? -3.731 -10.021 1.948 1.00 85.62 77 VAL A N 1
ATOM 628 C CA . VAL A 1 77 ? -3.554 -9.889 0.494 1.00 85.62 77 VAL A CA 1
ATOM 629 C C . VAL A 1 77 ? -2.220 -10.483 0.057 1.00 85.62 77 VAL A C 1
ATOM 631 O O . VAL A 1 77 ? -2.175 -11.260 -0.893 1.00 85.62 77 VAL A O 1
ATOM 634 N N . LYS A 1 78 ? -1.139 -10.203 0.789 1.00 84.56 78 LYS A N 1
ATOM 635 C CA . LYS A 1 78 ? 0.182 -10.778 0.519 1.00 84.56 78 LYS A CA 1
ATOM 636 C C . LYS A 1 78 ? 0.163 -12.309 0.567 1.00 84.56 78 LYS A C 1
ATOM 638 O O . LYS A 1 78 ? 0.785 -12.944 -0.279 1.00 84.56 78 LYS A O 1
ATOM 643 N N . GLN A 1 79 ? -0.594 -12.901 1.493 1.00 86.75 79 GLN A N 1
ATOM 644 C CA . GLN A 1 79 ? -0.789 -14.354 1.551 1.00 86.75 79 GLN A CA 1
ATOM 645 C C . GLN A 1 79 ? -1.561 -14.910 0.344 1.00 86.75 79 GLN A C 1
ATOM 647 O O . GLN A 1 79 ? -1.354 -16.059 -0.008 1.00 86.75 79 GLN A O 1
ATOM 652 N N . GLN A 1 80 ? -2.412 -14.130 -0.335 1.00 85.50 80 GLN A N 1
ATOM 653 C CA . GLN A 1 80 ? -3.042 -14.582 -1.590 1.00 85.50 80 GLN A CA 1
ATOM 654 C C . GLN A 1 80 ? -2.054 -14.616 -2.766 1.00 85.50 80 GLN A C 1
ATOM 656 O O . GLN A 1 80 ? -2.282 -15.308 -3.753 1.00 85.50 80 GLN A O 1
ATOM 661 N N . ILE A 1 81 ? -0.972 -13.840 -2.680 1.00 85.62 81 ILE A N 1
ATOM 662 C CA . ILE A 1 81 ? 0.037 -13.718 -3.738 1.00 85.62 81 ILE A CA 1
ATOM 663 C C . ILE A 1 81 ? 1.176 -14.729 -3.535 1.00 85.62 81 ILE A C 1
ATOM 665 O O . ILE A 1 81 ? 1.848 -15.087 -4.498 1.00 85.62 81 ILE A O 1
ATOM 669 N N . ILE A 1 82 ? 1.399 -15.203 -2.302 1.00 84.50 82 ILE A N 1
ATOM 670 C CA . ILE A 1 82 ? 2.574 -16.013 -1.939 1.00 84.50 82 ILE A CA 1
ATOM 671 C C . ILE A 1 82 ? 2.664 -17.352 -2.682 1.00 84.50 82 ILE A C 1
ATOM 673 O O . ILE A 1 82 ? 3.768 -17.827 -2.934 1.00 84.50 82 ILE A O 1
ATOM 677 N N . ASP A 1 83 ? 1.520 -17.927 -3.053 1.00 83.56 83 ASP A N 1
ATOM 678 C CA . ASP A 1 83 ? 1.442 -19.226 -3.728 1.00 83.56 83 ASP A CA 1
ATOM 679 C C . ASP A 1 83 ? 1.668 -19.123 -5.246 1.00 83.56 83 ASP A C 1
ATOM 681 O O . ASP A 1 83 ? 1.726 -20.138 -5.942 1.00 83.56 83 ASP A O 1
ATOM 685 N N . ILE A 1 84 ? 1.805 -17.906 -5.781 1.00 88.19 84 ILE A N 1
ATOM 686 C CA . ILE A 1 84 ? 2.042 -17.690 -7.205 1.00 88.19 84 ILE A CA 1
ATOM 687 C C . ILE A 1 84 ? 3.531 -17.876 -7.502 1.00 88.19 84 ILE A C 1
ATOM 689 O O . ILE A 1 84 ? 4.397 -17.204 -6.935 1.00 88.19 84 ILE A O 1
ATOM 693 N N . ASP A 1 85 ? 3.837 -18.777 -8.436 1.00 89.38 85 ASP A N 1
ATOM 694 C CA . ASP A 1 85 ? 5.213 -19.037 -8.843 1.00 89.38 85 ASP A CA 1
ATOM 695 C C . ASP A 1 85 ? 5.783 -17.879 -9.675 1.00 89.38 85 ASP A C 1
ATOM 697 O O . ASP A 1 85 ? 5.530 -17.735 -10.872 1.00 89.38 85 ASP A O 1
ATOM 701 N N . PHE A 1 86 ? 6.605 -17.057 -9.025 1.00 90.12 86 PHE A N 1
ATOM 702 C CA . PHE A 1 86 ? 7.367 -15.984 -9.662 1.00 90.12 86 PHE A CA 1
ATOM 703 C C . PHE A 1 86 ? 8.810 -16.382 -10.003 1.00 90.12 86 PHE A C 1
ATOM 705 O O . PHE A 1 86 ? 9.624 -15.518 -10.342 1.00 90.12 86 PHE A O 1
ATOM 712 N N . SER A 1 87 ? 9.192 -17.656 -9.892 1.00 88.88 87 SER A N 1
ATOM 713 C CA . SER A 1 87 ? 10.582 -18.092 -10.082 1.00 88.88 87 SER A CA 1
ATOM 714 C C . SER A 1 87 ? 11.121 -17.763 -11.479 1.00 88.88 87 SER A C 1
ATOM 716 O O . SER A 1 87 ? 12.263 -17.316 -11.602 1.00 88.88 87 SER A O 1
ATOM 718 N N . HIS A 1 88 ? 10.275 -17.883 -12.503 1.00 89.62 88 HIS A N 1
ATOM 719 C CA . HIS A 1 88 ? 10.614 -17.625 -13.904 1.00 89.62 88 HIS A CA 1
ATOM 720 C C . HIS A 1 88 ? 10.597 -16.143 -14.303 1.00 89.62 88 HIS A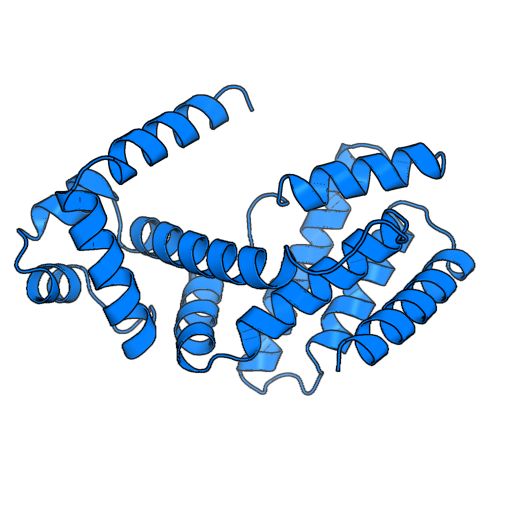 C 1
ATOM 722 O O . HIS A 1 88 ? 11.068 -15.803 -15.385 1.00 89.62 88 HIS A O 1
ATOM 728 N N . LEU A 1 89 ? 10.086 -15.265 -13.439 1.00 92.81 89 LEU A N 1
ATOM 729 C CA . LEU A 1 89 ? 9.925 -13.846 -13.737 1.00 92.81 89 LEU A CA 1
ATOM 730 C C . LEU A 1 89 ? 11.180 -13.037 -13.398 1.00 92.81 89 LEU A C 1
ATOM 732 O O . LEU A 1 89 ? 11.830 -13.253 -12.364 1.00 92.81 89 LEU A O 1
ATOM 736 N N . ASN A 1 90 ? 11.482 -12.042 -14.227 1.00 91.44 90 ASN A N 1
ATOM 737 C CA . ASN A 1 90 ? 12.512 -11.050 -13.936 1.00 91.44 90 ASN A CA 1
ATOM 738 C C . ASN A 1 90 ? 12.035 -10.022 -12.884 1.00 91.44 90 ASN A C 1
ATOM 740 O O . ASN A 1 90 ? 10.883 -10.035 -12.448 1.00 91.44 90 ASN A O 1
ATOM 744 N N . ALA A 1 91 ? 12.932 -9.148 -12.416 1.00 92.12 91 ALA A N 1
ATOM 745 C CA . ALA A 1 91 ? 12.613 -8.192 -11.351 1.00 92.12 91 ALA A CA 1
ATOM 746 C C . ALA A 1 91 ? 11.531 -7.166 -11.752 1.00 92.12 91 ALA A C 1
ATOM 748 O O . ALA A 1 91 ? 10.692 -6.803 -10.927 1.00 92.12 91 ALA A O 1
ATOM 749 N N . ILE A 1 92 ? 11.515 -6.744 -13.019 1.00 92.81 92 ILE A N 1
ATOM 750 C CA . ILE A 1 92 ? 10.534 -5.793 -13.557 1.00 92.81 92 ILE A CA 1
ATOM 751 C C . ILE A 1 92 ? 9.156 -6.469 -13.682 1.00 92.81 92 ILE A C 1
ATOM 753 O O . ILE A 1 92 ? 8.140 -5.901 -13.294 1.00 92.81 92 ILE A O 1
ATOM 757 N N . GLU A 1 93 ? 9.103 -7.715 -14.149 1.00 93.12 93 GLU A N 1
ATOM 758 C CA . GLU A 1 93 ? 7.856 -8.494 -14.200 1.00 93.12 93 GLU A CA 1
ATOM 759 C C . GLU A 1 93 ? 7.300 -8.728 -12.789 1.00 93.12 93 GLU A C 1
ATOM 761 O O . GLU A 1 93 ? 6.114 -8.527 -12.539 1.00 93.12 93 GLU A O 1
ATOM 766 N N . LYS A 1 94 ? 8.168 -9.066 -11.826 1.00 92.25 94 LYS A N 1
ATOM 767 C CA . LYS A 1 94 ? 7.787 -9.243 -10.417 1.00 92.25 94 LYS A CA 1
ATOM 768 C C . LYS A 1 94 ? 7.179 -7.985 -9.811 1.00 92.25 94 LYS A C 1
ATOM 770 O O . LYS A 1 94 ? 6.133 -8.082 -9.168 1.00 92.25 94 LYS A O 1
ATOM 775 N N . ILE A 1 95 ? 7.809 -6.818 -9.985 1.00 90.62 95 ILE A N 1
ATOM 776 C CA . ILE A 1 95 ? 7.274 -5.566 -9.428 1.00 90.62 95 ILE A CA 1
ATOM 777 C C . ILE A 1 95 ? 5.925 -5.221 -10.070 1.00 90.62 95 ILE A C 1
ATOM 779 O O . ILE A 1 95 ? 4.990 -4.851 -9.366 1.00 90.62 95 ILE A O 1
ATOM 783 N N . TYR A 1 96 ? 5.789 -5.439 -11.379 1.00 90.81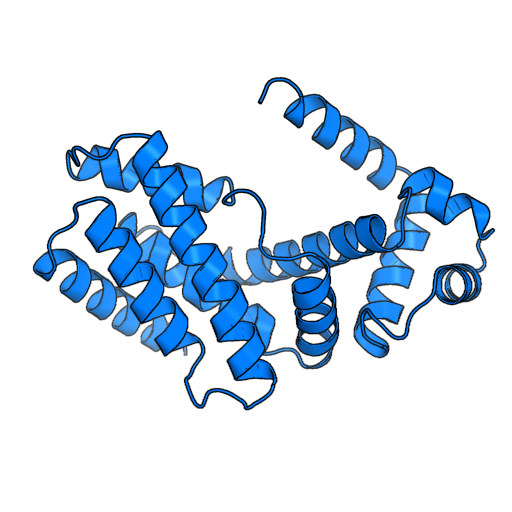 96 TYR A N 1
ATOM 784 C CA . TYR A 1 96 ? 4.555 -5.186 -12.116 1.00 90.81 96 TYR A CA 1
ATOM 785 C C . TYR A 1 96 ? 3.404 -6.094 -11.685 1.00 90.81 96 TYR A C 1
ATOM 787 O O . TYR A 1 96 ? 2.361 -5.612 -11.239 1.00 90.81 96 TYR A O 1
ATOM 795 N N . ILE A 1 97 ? 3.610 -7.408 -11.745 1.00 91.94 97 ILE A N 1
ATOM 796 C CA . ILE A 1 97 ? 2.581 -8.402 -11.430 1.00 91.94 97 ILE A CA 1
ATOM 797 C C . ILE A 1 97 ? 2.162 -8.304 -9.962 1.00 91.94 97 ILE A C 1
ATOM 799 O O . ILE A 1 97 ? 0.968 -8.285 -9.669 1.00 91.94 97 ILE A O 1
ATOM 803 N N . SER A 1 98 ? 3.117 -8.183 -9.033 1.00 89.38 98 SER A N 1
ATOM 804 C CA . SER A 1 98 ? 2.791 -8.065 -7.605 1.00 89.38 98 SER A CA 1
ATOM 805 C C . SER A 1 98 ? 1.984 -6.803 -7.284 1.00 89.38 98 SER A C 1
ATOM 807 O O . SER A 1 98 ? 1.082 -6.866 -6.447 1.00 89.38 98 SER A O 1
ATOM 809 N N . THR A 1 99 ? 2.242 -5.686 -7.975 1.00 88.88 99 THR A N 1
ATOM 810 C CA . THR A 1 99 ? 1.486 -4.437 -7.791 1.00 88.88 99 THR A CA 1
ATOM 811 C C . THR A 1 99 ? 0.048 -4.588 -8.284 1.00 88.88 99 THR A C 1
ATOM 813 O O . THR A 1 99 ? -0.883 -4.277 -7.541 1.00 88.88 99 THR A O 1
ATOM 816 N N . ILE A 1 100 ? -0.157 -5.144 -9.487 1.00 89.69 100 ILE A N 1
ATOM 817 C CA . ILE A 1 100 ? -1.506 -5.394 -10.024 1.00 89.69 100 ILE A CA 1
ATOM 818 C C . ILE A 1 100 ? -2.294 -6.347 -9.127 1.00 89.69 100 ILE A C 1
ATOM 820 O O . ILE A 1 100 ? -3.439 -6.061 -8.784 1.00 89.69 100 ILE A O 1
ATOM 824 N N . LEU A 1 101 ? -1.691 -7.465 -8.717 1.00 89.56 101 LEU A N 1
ATOM 825 C CA . LEU A 1 101 ? -2.372 -8.453 -7.882 1.00 89.56 101 LEU A CA 1
ATOM 826 C C . LEU A 1 101 ? -2.735 -7.891 -6.507 1.00 89.56 101 LEU A C 1
ATOM 828 O O . LEU A 1 101 ? -3.838 -8.140 -6.026 1.00 89.56 101 LEU A O 1
ATOM 832 N N . SER A 1 102 ? -1.846 -7.105 -5.892 1.00 87.62 102 SER A N 1
ATOM 833 C CA . SER A 1 102 ? -2.123 -6.468 -4.596 1.00 87.62 102 SER A CA 1
ATOM 834 C C . SER A 1 102 ? -3.372 -5.595 -4.677 1.00 87.62 102 SER A C 1
ATOM 836 O O . SER A 1 102 ? -4.285 -5.723 -3.864 1.00 87.62 102 SER A O 1
ATOM 838 N N . TRP A 1 103 ? -3.447 -4.768 -5.715 1.00 86.88 103 TRP A N 1
ATOM 839 C CA . TRP A 1 103 ? -4.588 -3.906 -5.981 1.00 86.88 103 TRP A CA 1
ATOM 840 C C . TRP A 1 103 ? -5.861 -4.681 -6.336 1.00 86.88 103 TRP A C 1
ATOM 842 O O . TRP A 1 103 ? -6.926 -4.376 -5.804 1.00 86.88 103 TRP A O 1
ATOM 852 N N . HIS A 1 104 ? -5.756 -5.726 -7.160 1.00 86.62 104 HIS A N 1
ATOM 853 C CA . HIS A 1 104 ? -6.879 -6.605 -7.491 1.00 86.62 104 HIS A CA 1
ATOM 854 C C . HIS A 1 104 ? -7.505 -7.228 -6.236 1.00 86.62 104 HIS A C 1
ATOM 856 O O . HIS A 1 104 ? -8.723 -7.205 -6.070 1.00 86.62 104 HIS A O 1
ATOM 862 N N . TYR A 1 105 ? -6.686 -7.769 -5.331 1.00 85.69 105 TYR A N 1
ATOM 863 C CA . TYR A 1 105 ? -7.178 -8.403 -4.108 1.00 85.69 105 TYR A CA 1
ATOM 864 C C . TYR A 1 105 ? -7.731 -7.405 -3.084 1.00 85.69 105 TYR A C 1
ATOM 866 O O . TYR A 1 105 ? -8.652 -7.764 -2.347 1.00 85.69 105 TYR A O 1
ATOM 874 N N . LEU A 1 106 ? -7.212 -6.173 -3.050 1.00 83.25 106 LEU A N 1
ATOM 875 C CA . LEU A 1 106 ? -7.755 -5.096 -2.217 1.00 83.25 106 LEU A CA 1
ATOM 876 C C . LEU A 1 106 ? -9.124 -4.606 -2.721 1.00 83.25 106 LEU A C 1
ATOM 878 O O . LEU A 1 106 ? -10.030 -4.423 -1.913 1.00 83.25 106 LEU A O 1
ATOM 882 N N . ASP A 1 107 ? -9.299 -4.441 -4.038 1.00 82.44 107 ASP A N 1
ATOM 883 C CA . ASP A 1 107 ? -10.530 -3.889 -4.637 1.00 82.44 107 ASP A CA 1
ATOM 884 C C . ASP A 1 107 ? -11.685 -4.911 -4.685 1.00 82.44 107 ASP A C 1
ATOM 886 O O . ASP A 1 107 ? -12.855 -4.536 -4.682 1.00 82.44 107 ASP A O 1
ATOM 890 N N . LYS A 1 108 ? -11.387 -6.220 -4.708 1.00 77.00 108 LYS A N 1
ATOM 891 C CA . LYS A 1 108 ? -12.384 -7.281 -4.961 1.00 77.00 108 LYS A CA 1
ATOM 892 C C . LYS A 1 108 ? -13.321 -7.594 -3.787 1.00 77.00 108 LYS A C 1
ATOM 894 O O . LYS A 1 108 ? -14.370 -8.199 -4.003 1.00 77.00 108 LYS A O 1
ATOM 899 N N . LYS A 1 109 ? -12.957 -7.251 -2.548 1.00 76.31 109 LYS A N 1
ATOM 900 C CA . LYS A 1 109 ? -13.778 -7.537 -1.357 1.00 76.31 109 LYS A CA 1
ATOM 901 C C . LYS A 1 109 ? -14.503 -6.270 -0.908 1.00 76.31 109 LYS A C 1
ATOM 903 O O . LYS A 1 109 ? -13.853 -5.332 -0.466 1.00 76.31 109 LYS A O 1
ATOM 908 N N . GLU A 1 110 ? -15.834 -6.260 -0.997 1.00 72.12 110 GLU A N 1
ATOM 909 C CA . GLU A 1 110 ? -16.675 -5.083 -0.710 1.00 72.12 110 GLU A CA 1
ATOM 910 C C . GLU A 1 110 ? -16.41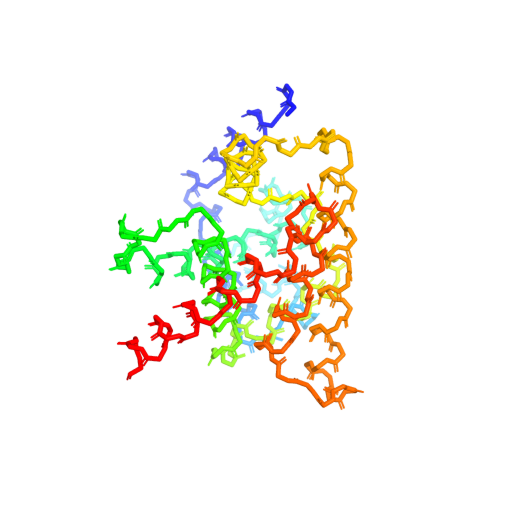7 -4.499 0.691 1.00 72.12 110 GLU A C 1
ATOM 912 O O . GLU A 1 110 ? -16.104 -3.313 0.816 1.00 72.12 110 GLU A O 1
ATOM 917 N N . ASP A 1 111 ? -16.404 -5.351 1.721 1.00 71.62 111 ASP A N 1
ATOM 918 C CA . ASP A 1 111 ? -16.125 -4.949 3.108 1.00 71.62 111 ASP A CA 1
ATOM 919 C C . ASP A 1 111 ? -14.713 -4.358 3.272 1.00 71.62 111 ASP A C 1
ATOM 921 O O . ASP A 1 111 ? -14.492 -3.411 4.030 1.00 71.62 111 ASP A O 1
ATOM 925 N N . PHE A 1 112 ? -13.735 -4.894 2.530 1.00 80.56 112 PHE A N 1
ATOM 926 C CA . PHE A 1 112 ? -12.360 -4.388 2.560 1.00 80.56 112 PHE A CA 1
ATOM 927 C C . PHE A 1 112 ? -12.292 -3.027 1.889 1.00 80.56 112 PHE A C 1
ATOM 929 O O . PHE A 1 112 ? -11.687 -2.114 2.440 1.00 80.56 112 PHE A O 1
ATOM 936 N N . SER A 1 113 ? -12.934 -2.897 0.730 1.00 80.06 113 SER A N 1
ATOM 937 C CA . SER A 1 113 ? -12.917 -1.703 -0.106 1.00 80.06 113 SER A CA 1
ATOM 938 C C . SER A 1 113 ? -13.408 -0.482 0.670 1.00 80.06 113 SER A C 1
ATOM 940 O O . SER A 1 113 ? -12.706 0.527 0.729 1.00 80.06 113 SER A O 1
ATOM 942 N N . ARG A 1 114 ? -14.544 -0.586 1.375 1.00 87.81 114 ARG A N 1
ATOM 943 C CA . ARG A 1 114 ? -15.085 0.544 2.143 1.00 87.81 114 ARG A CA 1
ATOM 944 C C . ARG A 1 114 ? -14.133 1.020 3.242 1.00 87.81 114 ARG A C 1
ATOM 946 O O . ARG A 1 114 ? -13.794 2.202 3.284 1.00 87.81 114 ARG A O 1
ATOM 953 N N . PHE A 1 115 ? -13.696 0.125 4.133 1.00 91.81 115 PHE A N 1
ATOM 954 C CA . PHE A 1 115 ? -12.738 0.492 5.181 1.00 91.81 115 PHE A CA 1
ATOM 955 C C . PHE A 1 115 ? -11.440 1.037 4.581 1.00 91.81 115 PHE A C 1
ATOM 957 O O . PHE A 1 115 ? -10.954 2.082 5.014 1.00 91.81 115 PHE A O 1
ATOM 964 N N . PHE A 1 116 ? -10.898 0.327 3.588 1.00 89.50 116 PHE A N 1
ATOM 965 C CA . PHE A 1 116 ? -9.641 0.656 2.939 1.00 89.50 116 PHE A CA 1
ATOM 966 C C . PHE A 1 116 ? -9.687 2.069 2.375 1.00 89.50 116 PHE A C 1
ATOM 968 O O . PHE A 1 116 ? -8.850 2.873 2.758 1.00 89.50 116 PHE A O 1
ATOM 975 N N . TYR A 1 117 ? -10.669 2.410 1.537 1.00 90.62 117 TYR A N 1
ATOM 976 C CA . TYR A 1 117 ? -10.712 3.720 0.890 1.00 90.62 117 TYR A CA 1
ATOM 977 C C . TYR A 1 117 ? -10.996 4.865 1.872 1.00 90.62 117 TYR A C 1
ATOM 979 O O . TYR A 1 117 ? -10.337 5.899 1.777 1.00 90.62 117 TYR A O 1
ATOM 987 N N . GLU A 1 118 ? -11.883 4.684 2.860 1.00 93.00 118 GLU A N 1
ATOM 988 C CA . GLU A 1 118 ? -12.131 5.704 3.895 1.00 93.00 118 GLU A CA 1
ATOM 989 C C . GLU A 1 118 ? -10.880 5.960 4.765 1.00 93.00 118 GLU A C 1
ATOM 991 O O . GLU A 1 118 ? -10.530 7.106 5.081 1.00 93.00 118 GLU A O 1
ATOM 996 N N . PHE A 1 119 ? -10.171 4.893 5.155 1.00 92.69 119 PHE A N 1
ATOM 997 C CA . PHE A 1 119 ? -8.931 5.021 5.918 1.00 92.69 119 PHE A CA 1
ATOM 998 C C . PHE A 1 119 ? -7.795 5.582 5.059 1.00 92.69 119 PHE A C 1
ATOM 1000 O O . PHE A 1 119 ? -7.076 6.465 5.516 1.00 92.69 119 PHE A O 1
ATOM 1007 N N . TYR A 1 120 ? -7.655 5.123 3.817 1.00 88.56 120 TYR A N 1
ATOM 1008 C CA . TYR A 1 120 ? -6.615 5.546 2.880 1.00 88.56 120 TYR A CA 1
ATOM 1009 C C . TYR A 1 120 ? -6.768 7.020 2.487 1.00 88.56 120 TYR A C 1
ATOM 1011 O O . TYR A 1 120 ? -5.775 7.741 2.403 1.00 88.56 120 TYR A O 1
ATOM 1019 N N . GLU A 1 121 ? -8.001 7.519 2.342 1.00 91.62 121 GLU A N 1
ATOM 1020 C CA . GLU A 1 121 ? -8.280 8.955 2.206 1.00 91.62 121 GLU A CA 1
ATOM 1021 C C . GLU A 1 121 ? -7.831 9.746 3.443 1.00 91.62 121 GLU A C 1
ATOM 1023 O O . GLU A 1 121 ? -7.236 10.815 3.315 1.00 91.62 121 GLU A O 1
ATOM 1028 N N . SER A 1 122 ? -8.072 9.208 4.640 1.00 90.38 122 SER A N 1
ATOM 1029 C CA . SER A 1 122 ? -7.766 9.888 5.904 1.00 90.38 122 SER A CA 1
ATOM 1030 C C . SER A 1 122 ? -6.277 9.882 6.267 1.00 90.38 122 SER A C 1
ATOM 1032 O O . SER A 1 122 ? -5.762 10.877 6.772 1.00 90.38 122 SER A O 1
ATOM 1034 N N . ALA A 1 123 ? -5.600 8.752 6.062 1.00 87.88 123 ALA A N 1
ATOM 1035 C CA . ALA A 1 123 ? -4.214 8.523 6.467 1.00 87.88 123 ALA A CA 1
ATOM 1036 C C . ALA A 1 123 ? -3.200 9.008 5.417 1.00 87.88 123 ALA A C 1
ATOM 1038 O O . ALA A 1 123 ? -2.039 9.267 5.747 1.00 87.88 123 ALA A O 1
ATOM 1039 N N . GLY A 1 124 ? -3.639 9.148 4.162 1.00 86.19 124 GLY A N 1
ATOM 1040 C CA . GLY A 1 124 ? -2.770 9.415 3.023 1.00 86.19 124 GLY A CA 1
ATOM 1041 C C . GLY A 1 124 ? -2.045 8.160 2.516 1.00 86.19 124 GLY A C 1
ATOM 1042 O O . GLY A 1 124 ? -2.227 7.061 3.052 1.00 86.19 124 GLY A O 1
ATOM 1043 N N . PRO A 1 125 ? -1.206 8.303 1.473 1.00 82.62 125 PRO A N 1
ATOM 1044 C CA . PRO A 1 125 ? -0.424 7.193 0.948 1.00 82.62 125 PRO A CA 1
ATOM 1045 C C . PRO A 1 125 ? 0.594 6.692 1.976 1.00 82.62 125 PRO A C 1
ATOM 1047 O O . PRO A 1 125 ? 0.992 7.402 2.906 1.00 82.62 125 PRO A O 1
ATOM 1050 N N . ALA A 1 126 ? 1.087 5.472 1.758 1.00 74.31 126 ALA A N 1
ATOM 1051 C CA . ALA A 1 126 ? 2.222 4.958 2.509 1.00 74.31 126 ALA A CA 1
ATOM 1052 C C . ALA A 1 126 ? 3.407 5.939 2.418 1.00 74.31 126 ALA A C 1
ATOM 1054 O O . ALA A 1 126 ? 3.810 6.350 1.332 1.00 74.31 126 ALA A O 1
ATOM 1055 N N . LYS A 1 127 ? 3.984 6.298 3.571 1.00 72.81 127 LYS A N 1
ATOM 1056 C CA . LYS A 1 127 ? 5.106 7.253 3.658 1.00 72.81 127 LYS A CA 1
ATOM 1057 C C . LYS A 1 127 ? 6.419 6.699 3.101 1.00 72.81 127 LYS A C 1
ATOM 1059 O O . LYS A 1 127 ? 7.390 7.437 2.954 1.00 72.81 127 LYS A O 1
ATOM 1064 N N . SER A 1 128 ? 6.493 5.391 2.886 1.00 73.75 128 SER A N 1
ATOM 1065 C CA . SER A 1 128 ? 7.678 4.702 2.388 1.00 73.75 128 SER A CA 1
ATOM 1066 C C . SER A 1 128 ? 7.260 3.457 1.606 1.00 73.75 128 SER A C 1
ATOM 1068 O O . SER A 1 128 ? 6.207 2.886 1.909 1.00 73.75 128 SER A O 1
ATOM 1070 N N . PRO A 1 129 ? 8.066 3.031 0.618 1.00 76.00 129 PRO A N 1
ATOM 1071 C CA . PRO A 1 129 ? 7.836 1.782 -0.096 1.00 76.00 129 PRO A CA 1
ATOM 1072 C C . PRO A 1 129 ? 7.862 0.587 0.854 1.00 76.00 129 PRO A C 1
ATOM 1074 O O . PRO A 1 129 ? 8.524 0.610 1.896 1.00 76.00 129 PRO A O 1
ATOM 1077 N N . SER A 1 130 ? 7.184 -0.495 0.467 1.00 81.62 130 SER A N 1
ATOM 1078 C CA . SER A 1 130 ? 7.405 -1.782 1.121 1.00 81.62 130 SER A CA 1
ATOM 1079 C C . SER A 1 130 ? 8.865 -2.208 0.944 1.00 81.62 130 SER A C 1
ATOM 1081 O O . SER A 1 130 ? 9.551 -1.803 -0.006 1.00 81.62 130 SER A O 1
ATOM 1083 N N . LYS A 1 131 ? 9.359 -3.050 1.855 1.00 83.62 131 LYS A N 1
ATOM 1084 C CA . LYS A 1 131 ? 10.706 -3.617 1.729 1.00 83.62 131 LYS A CA 1
ATOM 1085 C C . LYS A 1 131 ? 10.843 -4.385 0.414 1.00 83.62 131 LYS A C 1
ATOM 1087 O O . LYS A 1 131 ? 11.859 -4.269 -0.255 1.00 83.62 131 LYS A O 1
ATOM 1092 N N . GLU A 1 132 ? 9.798 -5.104 0.015 1.00 84.88 132 GLU A N 1
ATOM 1093 C CA . GLU A 1 132 ? 9.749 -5.853 -1.238 1.00 84.88 132 GLU A CA 1
ATOM 1094 C C . GLU A 1 132 ? 9.889 -4.939 -2.457 1.00 84.88 132 GLU A C 1
ATOM 1096 O O . GLU A 1 132 ? 10.711 -5.221 -3.326 1.00 84.88 132 GLU A O 1
ATOM 1101 N N . PHE A 1 133 ? 9.140 -3.831 -2.509 1.00 87.88 133 PHE A N 1
ATOM 1102 C CA . PHE A 1 133 ? 9.254 -2.859 -3.598 1.00 87.88 133 PHE A CA 1
ATOM 1103 C C . PHE A 1 133 ? 10.656 -2.242 -3.629 1.00 87.88 133 PHE A C 1
ATOM 1105 O O . PHE A 1 133 ? 11.280 -2.153 -4.684 1.00 87.88 133 PHE A O 1
ATOM 1112 N N . THR A 1 134 ? 11.175 -1.863 -2.459 1.00 90.19 134 THR A N 1
ATOM 1113 C CA . THR A 1 134 ? 12.509 -1.269 -2.305 1.00 90.19 134 THR A CA 1
ATOM 1114 C C . THR A 1 134 ? 13.597 -2.204 -2.829 1.00 90.19 134 THR A C 1
ATOM 1116 O O . THR A 1 134 ? 14.375 -1.816 -3.702 1.00 90.19 134 THR A O 1
ATOM 1119 N N . ASP A 1 135 ? 13.614 -3.450 -2.352 1.00 91.62 135 ASP A N 1
ATOM 1120 C CA . ASP A 1 135 ? 14.584 -4.469 -2.751 1.00 91.62 135 ASP A CA 1
ATOM 1121 C C . ASP A 1 135 ? 14.501 -4.735 -4.267 1.00 91.62 135 ASP A C 1
ATOM 1123 O O . ASP A 1 135 ? 15.529 -4.827 -4.944 1.00 91.62 135 ASP A O 1
ATOM 1127 N N . MET A 1 136 ? 13.284 -4.794 -4.823 1.00 92.62 136 MET A N 1
ATOM 1128 C CA . MET A 1 136 ? 13.069 -4.990 -6.259 1.00 92.62 136 MET A CA 1
ATOM 1129 C C . MET A 1 136 ? 13.560 -3.794 -7.082 1.00 92.62 136 MET A C 1
ATOM 1131 O O . MET A 1 136 ? 14.223 -3.990 -8.097 1.00 92.62 136 MET A O 1
ATOM 1135 N N . SER A 1 137 ? 13.297 -2.563 -6.632 1.00 94.94 137 SER A N 1
ATOM 1136 C CA . SER A 1 137 ? 13.756 -1.351 -7.319 1.00 94.94 137 SER A CA 1
ATOM 1137 C C . SER A 1 137 ? 15.280 -1.295 -7.414 1.00 94.94 137 SER A C 1
ATOM 1139 O O . SER A 1 137 ? 15.825 -1.074 -8.494 1.00 94.94 137 SER A O 1
ATOM 1141 N N . TYR A 1 138 ? 15.988 -1.598 -6.321 1.00 94.94 138 TYR A N 1
ATOM 1142 C CA . TYR A 1 138 ? 17.449 -1.633 -6.324 1.00 94.94 138 TYR A CA 1
ATOM 1143 C C . TYR A 1 138 ? 18.002 -2.759 -7.188 1.00 94.94 138 TYR A C 1
ATOM 1145 O O . TYR A 1 138 ? 19.013 -2.572 -7.867 1.00 94.94 138 TYR A O 1
ATOM 1153 N N . LYS A 1 139 ? 17.324 -3.908 -7.210 1.00 95.62 139 LYS A N 1
ATOM 1154 C CA . LYS A 1 139 ? 17.676 -5.004 -8.105 1.00 95.62 139 LYS A CA 1
ATOM 1155 C C . LYS A 1 139 ? 17.565 -4.586 -9.574 1.00 95.62 139 LYS A C 1
ATOM 1157 O O . LYS A 1 139 ? 18.523 -4.783 -10.312 1.00 95.62 139 LYS A O 1
ATOM 1162 N N . ILE A 1 140 ? 16.462 -3.947 -9.972 1.00 96.12 140 ILE A N 1
ATOM 1163 C CA . ILE A 1 140 ? 16.262 -3.434 -11.339 1.00 96.12 140 ILE A CA 1
ATOM 1164 C C . ILE A 1 140 ? 17.360 -2.424 -11.701 1.00 96.12 140 ILE A C 1
ATOM 1166 O O . ILE A 1 140 ? 17.991 -2.544 -12.750 1.00 96.12 140 ILE A O 1
ATOM 1170 N N . ILE A 1 141 ? 17.633 -1.461 -10.815 1.00 97.12 141 ILE A N 1
ATOM 1171 C CA . ILE A 1 141 ? 18.680 -0.448 -11.017 1.00 97.12 141 ILE A CA 1
ATOM 1172 C C . ILE A 1 141 ? 20.044 -1.111 -11.245 1.00 97.12 141 ILE A C 1
ATOM 1174 O O . ILE A 1 141 ? 20.749 -0.769 -12.196 1.00 97.12 141 ILE A O 1
ATOM 1178 N N . SER A 1 142 ? 20.391 -2.096 -10.413 1.00 96.69 142 SER A N 1
ATOM 1179 C CA . SER A 1 142 ? 21.659 -2.820 -10.503 1.00 96.69 142 SER A CA 1
ATOM 1180 C C . SER A 1 142 ? 21.764 -3.696 -11.754 1.00 96.69 142 SER A C 1
ATOM 1182 O O . SER A 1 142 ? 22.799 -3.674 -12.413 1.00 96.69 142 SER A O 1
ATOM 1184 N N . GLU A 1 143 ? 20.741 -4.489 -12.080 1.00 95.62 143 GLU A N 1
ATOM 1185 C CA . GLU A 1 143 ? 20.772 -5.445 -13.201 1.00 95.62 143 GLU A CA 1
ATOM 1186 C C . GLU A 1 143 ? 20.856 -4.740 -14.560 1.00 95.62 143 GLU A C 1
ATOM 1188 O O . GLU A 1 143 ? 21.457 -5.263 -15.501 1.00 95.62 143 GLU A O 1
ATOM 1193 N N . HIS A 1 144 ? 20.303 -3.530 -14.650 1.00 95.88 144 HIS A N 1
ATOM 1194 C CA . HIS A 1 144 ? 20.279 -2.737 -15.875 1.00 95.88 144 HIS A CA 1
ATOM 1195 C C . HIS A 1 144 ? 21.328 -1.616 -15.913 1.00 95.88 144 HIS A C 1
ATOM 1197 O O . HIS A 1 144 ? 21.368 -0.866 -16.886 1.00 95.88 144 HIS A O 1
ATOM 1203 N N . ASN A 1 145 ? 22.212 -1.524 -14.909 1.00 96.62 145 ASN A N 1
ATOM 1204 C CA . ASN A 1 145 ? 23.245 -0.483 -14.794 1.00 96.62 145 ASN A CA 1
ATOM 1205 C C . ASN A 1 145 ? 22.676 0.945 -14.922 1.00 96.62 145 ASN A C 1
ATOM 1207 O O . ASN A 1 145 ? 23.259 1.812 -15.584 1.00 96.62 145 ASN A O 1
ATOM 1211 N N . LEU A 1 146 ? 21.512 1.180 -14.312 1.00 97.62 146 LEU A N 1
ATOM 1212 C CA . LEU A 1 146 ? 20.830 2.469 -14.380 1.00 97.62 146 LEU A CA 1
ATOM 1213 C C . LEU A 1 146 ? 21.601 3.520 -13.578 1.00 97.62 146 LEU A C 1
ATOM 1215 O O . LEU A 1 146 ? 22.168 3.228 -12.528 1.00 97.62 146 LEU A O 1
ATOM 1219 N N . GLN A 1 147 ? 21.627 4.752 -14.084 1.00 97.62 147 GLN A N 1
ATOM 1220 C CA . GLN A 1 147 ? 22.409 5.852 -13.498 1.00 97.62 147 GLN A CA 1
ATOM 1221 C C . GLN A 1 147 ? 21.630 6.664 -12.453 1.00 97.62 147 GLN A C 1
ATOM 1223 O O . G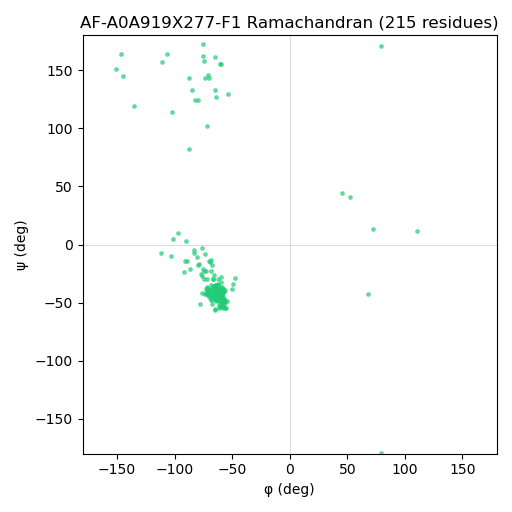LN A 1 147 ? 22.145 7.650 -11.933 1.00 97.62 147 GLN A O 1
ATOM 1228 N N . VAL A 1 148 ? 20.394 6.260 -12.156 1.00 97.62 148 VAL A N 1
ATOM 1229 C CA . VAL A 1 148 ? 19.534 6.914 -11.170 1.00 97.62 148 VAL A CA 1
ATOM 1230 C C . VAL A 1 148 ? 20.130 6.788 -9.765 1.00 97.62 148 VAL A C 1
ATOM 1232 O O . VAL A 1 148 ? 20.551 5.714 -9.330 1.00 97.62 148 VAL A O 1
ATOM 1235 N N . SER A 1 149 ? 20.167 7.895 -9.032 1.00 96.19 149 SER A N 1
ATOM 1236 C CA . SER A 1 149 ? 20.587 7.910 -7.632 1.00 96.19 149 SER A CA 1
ATOM 1237 C C . SER A 1 149 ? 19.500 7.352 -6.706 1.00 96.19 149 SER A C 1
ATOM 1239 O O . SER A 1 149 ? 18.318 7.310 -7.045 1.00 96.19 149 SER A O 1
ATOM 1241 N N . MET A 1 150 ? 19.879 6.975 -5.479 1.00 91.75 150 MET A N 1
ATOM 1242 C CA . MET A 1 150 ? 18.904 6.559 -4.458 1.00 91.75 150 MET A CA 1
ATOM 1243 C C . MET A 1 150 ? 17.866 7.656 -4.179 1.00 91.75 150 MET A C 1
ATOM 1245 O O . MET A 1 150 ? 16.683 7.358 -4.055 1.00 91.75 150 MET A O 1
ATOM 1249 N N . ALA A 1 151 ? 18.300 8.920 -4.137 1.00 93.06 151 ALA A N 1
ATOM 1250 C CA . ALA A 1 151 ? 17.415 10.057 -3.904 1.00 93.06 151 ALA A CA 1
ATOM 1251 C C . ALA A 1 151 ? 16.414 10.251 -5.054 1.00 93.06 151 ALA A C 1
ATOM 1253 O O . ALA A 1 151 ? 15.233 10.477 -4.808 1.00 93.06 151 ALA A O 1
ATOM 1254 N N . GLU A 1 152 ? 16.854 10.123 -6.309 1.00 96.31 152 GLU A N 1
ATOM 1255 C CA . GLU A 1 152 ? 15.953 10.186 -7.467 1.00 96.31 152 GLU A CA 1
ATOM 1256 C C . GLU A 1 152 ? 14.966 9.014 -7.478 1.00 96.31 152 GLU A C 1
ATOM 1258 O O . GLU A 1 152 ? 13.775 9.234 -7.683 1.00 96.31 152 GLU A O 1
ATOM 1263 N N . ASN A 1 153 ? 15.420 7.792 -7.175 1.00 94.81 153 ASN A N 1
ATOM 1264 C CA . ASN A 1 153 ? 14.539 6.627 -7.057 1.00 94.81 153 ASN A CA 1
ATOM 1265 C C . ASN A 1 153 ? 13.441 6.847 -5.999 1.00 94.81 153 ASN A C 1
ATOM 1267 O O . ASN A 1 153 ? 12.264 6.598 -6.261 1.00 94.81 153 ASN A O 1
ATOM 1271 N N . GLU A 1 154 ? 13.805 7.372 -4.824 1.00 91.50 154 GLU A N 1
ATOM 1272 C CA . GLU A 1 154 ? 12.843 7.729 -3.775 1.00 91.50 154 GLU A CA 1
ATOM 1273 C C . GLU A 1 154 ? 11.864 8.818 -4.236 1.00 91.50 154 GLU A C 1
ATOM 1275 O O . GLU A 1 154 ? 10.662 8.708 -3.980 1.00 91.50 154 GLU A O 1
ATOM 1280 N N . ILE A 1 155 ? 12.336 9.852 -4.940 1.00 94.06 155 ILE A N 1
ATOM 1281 C CA . ILE A 1 155 ? 11.476 10.912 -5.490 1.00 94.06 155 ILE A CA 1
ATOM 1282 C C . ILE A 1 155 ? 10.473 10.329 -6.492 1.00 94.06 155 ILE A C 1
ATOM 1284 O O . ILE A 1 155 ? 9.277 10.611 -6.392 1.00 94.06 155 ILE A O 1
ATOM 1288 N N . PHE A 1 156 ? 10.929 9.496 -7.429 1.00 95.75 156 PHE A N 1
ATOM 1289 C CA . PHE A 1 156 ? 10.063 8.890 -8.440 1.00 95.75 156 PHE A CA 1
ATOM 1290 C C . PHE A 1 156 ? 9.043 7.934 -7.829 1.00 95.75 156 PHE A C 1
ATOM 1292 O O . PHE A 1 156 ? 7.880 7.950 -8.235 1.00 95.75 156 PHE A O 1
ATOM 1299 N N . PHE A 1 157 ? 9.436 7.162 -6.815 1.00 92.62 157 PHE A N 1
ATOM 1300 C CA . PHE A 1 157 ? 8.502 6.337 -6.058 1.00 92.62 157 PHE A CA 1
ATOM 1301 C C . PHE A 1 157 ? 7.423 7.186 -5.371 1.00 92.62 157 PHE A C 1
ATOM 1303 O O . PHE A 1 157 ? 6.234 6.919 -5.526 1.00 92.62 157 PHE A O 1
ATOM 1310 N N . ASN A 1 158 ? 7.806 8.243 -4.649 1.00 92.12 158 ASN A N 1
ATOM 1311 C CA . ASN A 1 158 ? 6.839 9.098 -3.955 1.00 92.12 158 ASN A CA 1
ATOM 1312 C C . ASN A 1 158 ? 5.894 9.818 -4.932 1.00 92.12 158 ASN A C 1
ATOM 1314 O O . ASN A 1 158 ? 4.702 9.949 -4.650 1.00 92.12 158 ASN A O 1
ATOM 1318 N N . ALA A 1 159 ? 6.394 10.243 -6.096 1.00 94.25 159 ALA A N 1
ATOM 1319 C CA . ALA A 1 159 ? 5.568 10.822 -7.154 1.00 94.25 159 ALA A CA 1
ATOM 1320 C C . ALA A 1 159 ? 4.545 9.812 -7.705 1.00 94.25 159 ALA A C 1
ATOM 1322 O O . ALA A 1 159 ? 3.376 10.160 -7.911 1.00 94.25 159 ALA A O 1
ATOM 1323 N N . MET A 1 160 ? 4.967 8.558 -7.898 1.00 94.06 160 MET A N 1
ATOM 1324 C CA . MET A 1 160 ? 4.093 7.456 -8.296 1.00 94.06 160 MET A CA 1
ATOM 1325 C C . MET A 1 160 ? 3.009 7.205 -7.239 1.00 94.06 160 MET A C 1
ATOM 1327 O O . MET A 1 160 ? 1.830 7.259 -7.573 1.00 94.06 160 MET A O 1
ATOM 1331 N N . MET A 1 161 ? 3.382 7.032 -5.965 1.00 90.94 161 MET A N 1
ATOM 1332 C CA . MET A 1 161 ? 2.439 6.758 -4.869 1.00 90.94 161 MET A CA 1
ATOM 1333 C C . MET A 1 161 ? 1.446 7.895 -4.626 1.00 90.94 161 MET A C 1
ATOM 1335 O O . MET A 1 161 ? 0.269 7.650 -4.374 1.00 90.94 161 MET A O 1
ATOM 1339 N N . GLY A 1 162 ? 1.896 9.150 -4.703 1.00 92.31 162 GLY A N 1
ATOM 1340 C CA . GLY A 1 162 ? 1.005 10.303 -4.571 1.00 92.31 162 GLY A CA 1
ATOM 1341 C C . GLY A 1 162 ? -0.031 10.351 -5.695 1.00 92.31 162 GLY A C 1
ATOM 1342 O O . GLY A 1 162 ? -1.207 10.622 -5.449 1.00 92.31 162 GLY A O 1
ATOM 1343 N N . SER A 1 163 ? 0.391 10.032 -6.921 1.00 94.44 163 SER A N 1
ATOM 1344 C CA . SER A 1 163 ? -0.510 9.933 -8.073 1.00 94.44 163 SER A CA 1
ATOM 1345 C C . SER A 1 163 ? -1.470 8.751 -7.929 1.00 94.44 163 SER A C 1
ATOM 1347 O O . SER A 1 163 ? -2.666 8.908 -8.157 1.00 94.44 163 SER A O 1
ATOM 1349 N N . GLU A 1 164 ? -0.971 7.593 -7.496 1.00 92.62 164 GLU A N 1
ATOM 1350 C CA . GLU A 1 164 ? -1.764 6.387 -7.242 1.00 92.62 164 GLU A CA 1
ATOM 1351 C C . GLU A 1 164 ? -2.864 6.651 -6.213 1.00 92.62 164 GLU A C 1
ATOM 1353 O O . GLU A 1 164 ? -4.032 6.372 -6.479 1.00 92.62 164 GLU A O 1
ATOM 1358 N N . TRP A 1 165 ? -2.523 7.275 -5.084 1.00 92.75 165 TRP A N 1
ATOM 1359 C CA . TRP A 1 165 ? -3.473 7.645 -4.036 1.00 92.75 165 TRP A CA 1
ATOM 1360 C C . TRP A 1 165 ? -4.615 8.518 -4.564 1.00 92.75 165 TRP A C 1
ATOM 1362 O O . TRP A 1 165 ? -5.788 8.196 -4.380 1.00 92.75 165 TRP A O 1
ATOM 1372 N N . VAL A 1 166 ? -4.293 9.591 -5.294 1.00 94.44 166 VAL A N 1
ATOM 1373 C CA . VAL A 1 166 ? -5.315 10.493 -5.847 1.00 94.44 166 VAL A CA 1
ATOM 1374 C C . VAL A 1 166 ? -6.177 9.787 -6.897 1.00 94.44 166 VAL A C 1
ATOM 1376 O O . VAL A 1 166 ? -7.400 9.934 -6.890 1.00 94.44 166 VAL A O 1
ATOM 1379 N N . LEU A 1 167 ? -5.565 9.038 -7.817 1.00 95.12 167 LEU A N 1
ATOM 1380 C CA . LEU A 1 167 ? -6.281 8.408 -8.929 1.00 95.12 167 LEU A CA 1
ATOM 1381 C C . LEU A 1 167 ? -7.184 7.265 -8.457 1.00 95.12 167 LEU A C 1
ATOM 1383 O O . LEU A 1 167 ? -8.319 7.160 -8.921 1.00 95.12 167 LEU A O 1
ATOM 1387 N N . THR A 1 168 ? -6.721 6.448 -7.509 1.00 92.50 168 THR A N 1
ATOM 1388 C CA . THR A 1 168 ? -7.512 5.342 -6.947 1.00 92.50 168 THR A CA 1
ATOM 1389 C C . THR A 1 168 ? -8.704 5.847 -6.134 1.00 92.50 168 THR A C 1
ATOM 1391 O O . THR A 1 168 ? -9.798 5.303 -6.280 1.00 92.50 168 THR A O 1
ATOM 1394 N N . LEU A 1 169 ? -8.549 6.935 -5.368 1.00 92.56 169 LEU A N 1
ATOM 1395 C CA . LEU A 1 169 ? -9.664 7.581 -4.665 1.00 92.56 169 LEU A CA 1
ATOM 1396 C C . LEU A 1 169 ? -10.694 8.178 -5.628 1.00 92.56 169 LEU A C 1
ATOM 1398 O O . LEU A 1 169 ? -11.892 7.945 -5.468 1.00 92.56 169 LEU A O 1
ATOM 1402 N N . LYS A 1 170 ? -10.247 8.911 -6.655 1.00 94.69 170 LYS A N 1
ATOM 1403 C CA . LYS A 1 170 ? -11.146 9.463 -7.683 1.00 94.69 170 LYS A CA 1
ATOM 1404 C C . LYS A 1 170 ? -11.904 8.369 -8.425 1.00 94.69 170 LYS A C 1
ATOM 1406 O O . LYS A 1 170 ? -13.101 8.511 -8.664 1.00 94.69 170 LYS A O 1
ATOM 1411 N N . ARG A 1 171 ? -11.226 7.266 -8.759 1.00 93.12 171 ARG A N 1
ATOM 1412 C CA . ARG A 1 171 ? -11.862 6.080 -9.341 1.00 93.12 171 ARG A CA 1
ATOM 1413 C C . ARG A 1 171 ? -12.937 5.524 -8.407 1.00 93.12 171 ARG A C 1
ATOM 1415 O O . ARG A 1 171 ? -14.066 5.340 -8.846 1.00 93.12 171 ARG A O 1
ATOM 1422 N N . HIS A 1 172 ? -12.608 5.279 -7.136 1.00 90.12 172 HIS A N 1
ATOM 1423 C CA . HIS A 1 172 ? -13.549 4.716 -6.159 1.00 90.12 172 HIS A CA 1
ATOM 1424 C C . HIS A 1 172 ? -14.802 5.591 -5.976 1.00 90.12 172 HIS A C 1
ATOM 1426 O O . HIS A 1 172 ? -15.911 5.075 -5.880 1.00 90.12 172 HIS A O 1
ATOM 1432 N N . LYS A 1 173 ? -14.644 6.919 -6.017 1.00 91.56 173 LYS A N 1
ATOM 1433 C CA . LYS A 1 173 ? -15.750 7.891 -5.941 1.00 91.56 173 LYS A CA 1
ATOM 1434 C C . LYS A 1 173 ? -16.555 8.038 -7.240 1.00 91.56 173 LYS A C 1
ATOM 1436 O O . LYS A 1 173 ? -17.519 8.798 -7.273 1.00 91.56 173 LYS A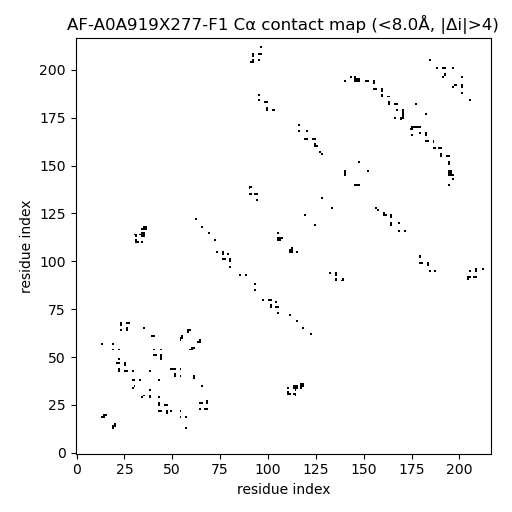 O 1
ATOM 1441 N N . GLY A 1 174 ? -16.167 7.352 -8.317 1.00 93.56 174 GLY A N 1
ATOM 1442 C CA . GLY A 1 174 ? -16.792 7.487 -9.637 1.00 93.56 174 GLY A CA 1
ATOM 1443 C C . GLY A 1 174 ? -16.465 8.803 -10.356 1.00 93.56 174 GLY A C 1
ATOM 1444 O O . GLY A 1 174 ? -17.103 9.132 -11.352 1.00 93.56 174 GLY A O 1
ATOM 1445 N N . GLU A 1 175 ? -15.472 9.558 -9.878 1.00 96.75 175 GLU A N 1
ATOM 1446 C CA . GLU A 1 175 ? -15.018 10.825 -10.475 1.00 96.75 175 GLU A CA 1
ATOM 1447 C C . GLU A 1 175 ? -14.091 10.608 -11.680 1.00 96.75 175 GLU A C 1
ATOM 1449 O O . GLU A 1 175 ? -13.860 11.524 -12.471 1.00 96.75 175 GLU A O 1
ATOM 1454 N N . LEU A 1 176 ? -13.535 9.401 -11.815 1.00 95.62 176 LEU A N 1
ATOM 1455 C CA . LEU A 1 176 ? -12.641 9.019 -12.900 1.00 95.62 176 LEU A CA 1
ATOM 1456 C C . LEU A 1 176 ? -13.025 7.638 -13.441 1.00 95.62 176 LEU A C 1
ATOM 1458 O O . LEU A 1 176 ? -12.966 6.646 -12.718 1.00 95.62 176 LEU A O 1
ATOM 1462 N N . ASN A 1 177 ? -13.389 7.573 -14.723 1.00 95.62 177 ASN A N 1
ATOM 1463 C CA . ASN A 1 177 ? -13.720 6.321 -15.405 1.00 95.62 177 ASN A CA 1
ATOM 1464 C C . ASN A 1 177 ? -12.455 5.677 -15.989 1.00 95.62 177 ASN A C 1
ATOM 1466 O O . ASN A 1 177 ? -12.131 5.878 -17.158 1.00 95.62 177 ASN A O 1
ATOM 1470 N N . ILE A 1 178 ? -11.723 4.962 -15.140 1.00 94.25 178 ILE A N 1
ATOM 1471 C CA . ILE A 1 178 ? -10.503 4.231 -15.485 1.00 94.25 178 ILE A CA 1
ATOM 1472 C C . ILE A 1 178 ? -10.441 2.950 -14.646 1.00 94.25 178 ILE A C 1
ATOM 1474 O O . ILE A 1 178 ? -10.870 2.933 -13.487 1.00 94.25 178 ILE A O 1
ATOM 1478 N N . SER A 1 179 ? -9.921 1.863 -15.205 1.00 91.19 179 SER A N 1
ATOM 1479 C CA . SER A 1 179 ? -9.684 0.643 -14.436 1.00 91.19 179 SER A CA 1
ATOM 1480 C C . SER A 1 179 ? -8.470 0.787 -13.512 1.00 91.19 179 SER A C 1
ATOM 1482 O O . SER A 1 179 ? -7.577 1.609 -13.721 1.00 91.19 179 SER A O 1
ATOM 1484 N N . LEU A 1 180 ? -8.426 -0.037 -12.465 1.00 88.62 180 LEU A N 1
ATOM 1485 C CA . LEU A 1 180 ? -7.281 -0.090 -11.557 1.00 88.62 180 LEU A CA 1
ATOM 1486 C C . LEU A 1 180 ? -6.019 -0.594 -12.276 1.00 88.62 180 LEU A C 1
ATOM 1488 O O . LEU A 1 180 ? -4.929 -0.083 -12.038 1.00 88.62 180 LEU A O 1
ATOM 1492 N N . GLU A 1 181 ? -6.187 -1.533 -13.210 1.00 88.75 181 GLU A N 1
ATOM 1493 C CA . GLU A 1 181 ? -5.115 -2.037 -14.074 1.00 88.75 181 GLU A CA 1
ATOM 1494 C C . GLU A 1 181 ? -4.518 -0.922 -14.943 1.00 88.75 181 GLU A C 1
ATOM 1496 O O . GLU A 1 181 ? -3.299 -0.803 -15.025 1.00 88.75 181 GLU A O 1
ATOM 1501 N N . GLU A 1 182 ? -5.347 -0.054 -15.535 1.00 92.06 182 GLU A N 1
ATOM 1502 C CA . GLU A 1 182 ? -4.873 1.099 -16.312 1.00 92.06 182 GLU A CA 1
ATOM 1503 C C . GLU A 1 182 ? -4.118 2.119 -15.447 1.00 92.06 182 GLU A C 1
ATOM 1505 O O . GLU A 1 182 ? -3.075 2.615 -15.879 1.00 92.06 182 GLU A O 1
ATOM 1510 N N . ILE A 1 183 ? -4.594 2.407 -14.225 1.00 93.81 183 ILE A N 1
ATOM 1511 C CA . ILE A 1 183 ? -3.877 3.281 -13.275 1.00 93.81 183 ILE A CA 1
ATOM 1512 C C . ILE A 1 183 ? -2.487 2.705 -12.989 1.00 93.81 183 ILE A C 1
ATOM 1514 O O . ILE A 1 183 ? -1.485 3.396 -13.179 1.00 93.81 183 ILE A O 1
ATOM 1518 N N . VAL A 1 184 ? -2.418 1.441 -12.559 1.00 90.94 184 VAL A N 1
ATOM 1519 C CA . VAL A 1 184 ? -1.153 0.788 -12.197 1.00 90.94 184 VAL A CA 1
ATOM 1520 C C . VAL A 1 184 ? -0.216 0.716 -13.400 1.00 90.94 184 VAL A C 1
ATOM 1522 O O . VAL A 1 184 ? 0.956 1.067 -13.276 1.00 90.94 184 VAL A O 1
ATOM 1525 N N . ASN A 1 185 ? -0.723 0.332 -14.573 1.00 91.56 185 ASN A N 1
ATOM 1526 C CA . ASN A 1 185 ? 0.072 0.239 -15.793 1.00 91.56 185 ASN A CA 1
ATOM 1527 C C . ASN A 1 18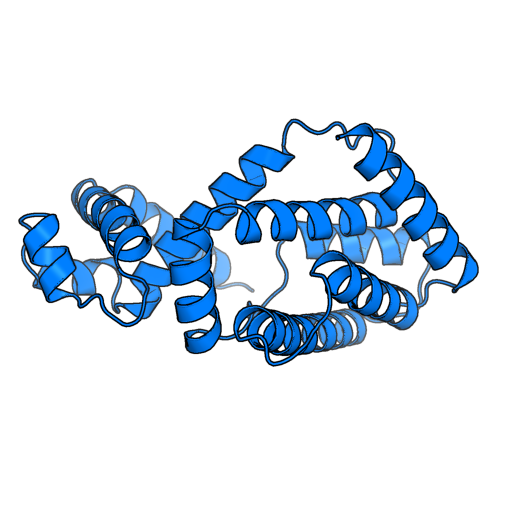5 ? 0.719 1.586 -16.152 1.00 91.56 185 ASN A C 1
ATOM 1529 O O . ASN A 1 185 ? 1.929 1.649 -16.367 1.00 91.56 185 ASN A O 1
ATOM 1533 N N . LEU A 1 186 ? -0.051 2.678 -16.162 1.00 94.19 186 LEU A N 1
ATOM 1534 C CA . LEU A 1 186 ? 0.467 4.012 -16.482 1.00 94.19 186 LEU A CA 1
ATOM 1535 C C . LEU A 1 186 ? 1.505 4.485 -15.460 1.00 94.19 186 LEU A C 1
ATOM 1537 O O . LEU A 1 186 ? 2.581 4.956 -15.830 1.00 94.19 186 LEU A O 1
ATOM 1541 N N . LEU A 1 187 ? 1.190 4.362 -14.171 1.00 95.31 187 LEU A N 1
ATOM 1542 C CA . LEU A 1 187 ? 2.048 4.862 -13.101 1.00 95.31 187 LEU A CA 1
ATOM 1543 C C . LEU A 1 187 ? 3.352 4.076 -12.992 1.00 95.31 187 LEU A C 1
ATOM 1545 O O . LEU A 1 187 ? 4.421 4.680 -12.888 1.00 95.31 187 LEU A O 1
ATOM 1549 N N . LEU A 1 188 ? 3.280 2.748 -13.076 1.00 93.50 188 LEU A N 1
ATOM 1550 C CA . LEU A 1 188 ? 4.461 1.908 -12.975 1.00 93.50 188 LEU A CA 1
ATOM 1551 C C . LEU A 1 188 ? 5.339 2.020 -14.226 1.00 93.50 188 LEU A C 1
ATOM 1553 O O . LEU A 1 188 ? 6.557 2.085 -14.096 1.00 93.50 188 LEU A O 1
ATOM 1557 N N . SER A 1 189 ? 4.750 2.144 -15.420 1.00 95.00 189 SER A N 1
ATOM 1558 C CA . SER A 1 189 ? 5.509 2.437 -16.647 1.00 95.00 189 SER A CA 1
ATOM 1559 C C . SER A 1 189 ? 6.281 3.751 -16.532 1.00 95.00 189 SER A C 1
ATOM 1561 O O . SER A 1 189 ? 7.468 3.796 -16.850 1.00 95.00 189 SER A O 1
ATOM 1563 N N . ASN A 1 190 ? 5.640 4.803 -16.012 1.00 96.88 190 ASN A N 1
ATOM 1564 C CA . ASN A 1 190 ? 6.288 6.096 -15.790 1.00 96.88 190 ASN A CA 1
ATOM 1565 C C . ASN A 1 190 ? 7.412 6.003 -14.753 1.00 96.88 190 ASN A C 1
ATOM 1567 O O . ASN A 1 190 ? 8.479 6.575 -14.953 1.00 96.88 190 ASN A O 1
ATOM 1571 N N . TYR A 1 191 ? 7.200 5.272 -13.656 1.00 96.50 191 TYR A N 1
ATOM 1572 C CA . TYR A 1 191 ? 8.244 5.024 -12.663 1.00 96.50 191 TYR A CA 1
ATOM 1573 C C . TYR A 1 191 ? 9.453 4.306 -13.281 1.00 96.50 191 TYR A C 1
ATOM 1575 O O . TYR A 1 191 ? 10.579 4.781 -13.145 1.00 96.50 191 TYR A O 1
ATOM 1583 N N . LEU A 1 192 ? 9.214 3.214 -14.015 1.00 96.12 192 LEU A N 1
ATOM 1584 C CA . LEU A 1 192 ? 10.245 2.426 -14.693 1.00 96.12 192 LEU A CA 1
ATOM 1585 C C . LEU A 1 192 ? 11.026 3.254 -15.728 1.00 96.12 192 LEU A C 1
ATOM 1587 O O . LEU A 1 192 ? 12.250 3.142 -15.817 1.00 96.12 192 LEU A O 1
ATOM 1591 N N . TYR A 1 193 ? 10.335 4.119 -16.470 1.00 97.69 193 TYR A N 1
ATOM 1592 C CA . TYR A 1 193 ? 10.959 5.071 -17.388 1.00 97.69 193 TYR A CA 1
ATOM 1593 C C . TYR A 1 193 ? 11.841 6.078 -16.638 1.00 97.69 193 TYR A C 1
ATOM 1595 O O . TYR A 1 193 ? 13.003 6.271 -16.991 1.00 97.69 193 TYR A O 1
ATOM 1603 N N . ASN A 1 194 ? 11.325 6.670 -15.558 1.00 97.75 194 ASN A N 1
ATOM 1604 C CA . ASN A 1 194 ? 12.038 7.686 -14.781 1.00 97.75 194 ASN A CA 1
ATOM 1605 C C . ASN A 1 194 ? 13.308 7.145 -14.109 1.00 97.75 194 ASN A C 1
ATOM 1607 O O . ASN A 1 194 ? 14.306 7.859 -14.040 1.00 97.75 194 ASN A O 1
ATOM 1611 N N . ILE A 1 195 ? 13.318 5.882 -13.665 1.00 96.88 195 ILE A N 1
ATOM 1612 C C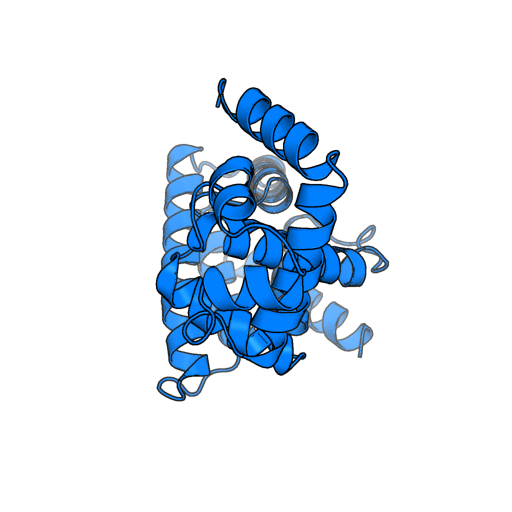A . ILE A 1 195 ? 14.542 5.247 -13.142 1.00 96.88 195 ILE A CA 1
ATOM 1613 C C . ILE A 1 195 ? 15.556 4.890 -14.243 1.00 96.88 195 ILE A C 1
ATOM 1615 O O . ILE A 1 195 ? 16.682 4.513 -13.927 1.00 96.88 195 ILE A O 1
ATOM 1619 N N . GLY A 1 196 ? 15.190 5.025 -15.523 1.00 97.38 196 GLY A N 1
ATOM 1620 C CA . GLY A 1 196 ? 16.099 4.922 -16.667 1.00 97.38 196 GLY A CA 1
ATOM 1621 C C . GLY A 1 196 ? 15.913 3.695 -17.563 1.00 97.38 196 GLY A C 1
ATOM 1622 O O . GLY A 1 196 ? 16.781 3.434 -18.398 1.00 97.38 196 GLY A O 1
ATOM 1623 N N . LEU A 1 197 ? 14.830 2.919 -17.423 1.00 97.06 197 LEU A N 1
ATOM 1624 C CA . LEU A 1 197 ? 14.557 1.830 -18.367 1.00 97.06 197 LEU A CA 1
ATOM 1625 C C . LEU A 1 197 ? 14.069 2.374 -19.715 1.00 97.06 197 LEU A C 1
ATOM 1627 O O . LEU A 1 197 ? 13.301 3.327 -19.790 1.00 97.06 197 LEU A O 1
ATOM 1631 N N . SER A 1 198 ? 14.482 1.722 -20.804 1.00 96.25 198 SER A N 1
ATOM 1632 C CA . SER A 1 198 ? 14.020 2.079 -22.150 1.00 96.25 198 SER A CA 1
ATOM 1633 C C . SER A 1 198 ? 12.553 1.696 -22.370 1.00 96.25 198 SER A C 1
ATOM 1635 O O . SER A 1 198 ? 12.153 0.597 -21.974 1.00 96.25 198 SER A O 1
ATOM 1637 N N . ASP A 1 199 ? 11.819 2.494 -23.148 1.00 95.50 199 ASP A N 1
ATOM 1638 C CA . ASP A 1 199 ? 10.433 2.201 -23.554 1.00 95.50 199 ASP A CA 1
ATOM 1639 C C . ASP A 1 199 ? 10.261 0.796 -24.137 1.00 95.50 199 ASP A C 1
ATOM 1641 O O . ASP A 1 199 ? 9.288 0.106 -23.847 1.00 95.50 199 ASP A O 1
ATOM 1645 N N . LYS A 1 200 ? 11.238 0.326 -24.926 1.00 95.88 200 LYS A N 1
ATOM 1646 C CA . LYS A 1 200 ? 11.210 -1.017 -25.522 1.00 95.88 200 LYS A CA 1
ATOM 1647 C C . LYS A 1 200 ? 11.157 -2.118 -24.458 1.00 95.88 200 LYS A C 1
ATOM 1649 O O . LYS A 1 200 ? 10.413 -3.083 -24.610 1.00 95.88 200 LYS A O 1
ATOM 1654 N N . LEU A 1 201 ? 11.961 -1.988 -23.405 1.00 94.50 201 LEU A N 1
ATOM 1655 C CA . LEU A 1 201 ? 12.021 -2.963 -22.316 1.00 94.50 201 LEU A CA 1
ATOM 1656 C C . LEU A 1 201 ? 10.776 -2.883 -21.427 1.00 94.50 201 LEU A C 1
ATOM 1658 O O . LEU A 1 201 ? 10.247 -3.920 -21.028 1.00 94.50 201 LEU A O 1
ATOM 1662 N N . ILE A 1 202 ? 10.281 -1.670 -21.172 1.00 94.69 202 ILE A N 1
ATOM 1663 C CA . ILE A 1 202 ? 9.034 -1.437 -20.435 1.00 94.69 202 ILE A CA 1
ATOM 1664 C C . ILE A 1 202 ? 7.864 -2.095 -21.176 1.00 94.69 202 ILE A C 1
ATOM 1666 O O . ILE A 1 202 ? 7.180 -2.942 -20.608 1.00 94.69 202 ILE A O 1
ATOM 1670 N N . ALA A 1 203 ? 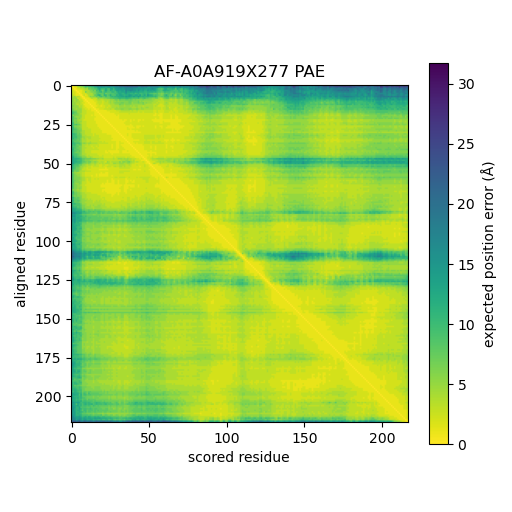7.698 -1.805 -22.469 1.00 93.25 203 ALA A N 1
ATOM 1671 C CA . ALA A 1 203 ? 6.640 -2.379 -23.297 1.00 93.25 203 ALA A CA 1
ATOM 1672 C C . ALA A 1 203 ? 6.704 -3.915 -23.357 1.00 93.25 203 ALA A C 1
ATOM 1674 O O . ALA A 1 203 ? 5.676 -4.582 -23.240 1.00 93.25 203 ALA A O 1
ATOM 1675 N N . GLN A 1 204 ? 7.907 -4.486 -23.494 1.00 93.44 204 GLN A N 1
ATOM 1676 C CA . GLN A 1 204 ? 8.087 -5.939 -23.473 1.00 93.44 204 GLN A CA 1
ATOM 1677 C C . GLN A 1 204 ? 7.678 -6.544 -22.123 1.00 93.44 204 GLN A C 1
ATOM 1679 O O . GLN A 1 204 ? 7.027 -7.584 -22.093 1.00 93.44 204 GLN A O 1
ATOM 1684 N N . THR A 1 205 ? 8.033 -5.887 -21.019 1.00 88.69 205 THR A N 1
ATOM 1685 C CA . THR A 1 205 ? 7.713 -6.362 -19.668 1.00 88.69 205 THR A CA 1
ATOM 1686 C C . THR A 1 205 ? 6.216 -6.314 -19.393 1.00 88.69 205 THR A C 1
ATOM 1688 O O . THR A 1 205 ? 5.666 -7.283 -18.874 1.00 88.69 205 THR A O 1
ATOM 1691 N N . ILE A 1 206 ? 5.548 -5.221 -19.769 1.00 87.25 206 ILE A N 1
ATOM 1692 C CA . ILE A 1 206 ? 4.093 -5.082 -19.632 1.00 87.25 206 ILE A CA 1
ATOM 1693 C C . ILE A 1 206 ? 3.403 -6.208 -20.387 1.00 87.25 206 ILE A C 1
ATOM 1695 O O . ILE A 1 206 ? 2.566 -6.896 -19.816 1.00 87.25 206 ILE A O 1
ATOM 1699 N N . LYS A 1 207 ? 3.803 -6.450 -21.641 1.00 90.88 207 LYS A N 1
ATOM 1700 C CA . LYS A 1 207 ? 3.243 -7.537 -22.442 1.00 90.88 207 LYS A CA 1
ATOM 1701 C C . LYS A 1 207 ? 3.405 -8.894 -21.749 1.00 90.88 207 LYS A C 1
ATOM 1703 O O . LYS A 1 207 ? 2.410 -9.567 -21.519 1.00 90.88 207 LYS A O 1
ATOM 1708 N N . ASN A 1 208 ? 4.629 -9.256 -21.361 1.00 92.81 208 ASN A N 1
ATOM 1709 C CA . ASN A 1 208 ? 4.895 -10.528 -20.681 1.00 92.81 208 ASN A CA 1
ATOM 1710 C C . ASN A 1 208 ? 4.088 -10.670 -19.383 1.00 92.81 208 ASN A C 1
ATOM 1712 O O . ASN A 1 208 ? 3.623 -11.753 -19.039 1.00 92.81 208 ASN A O 1
ATOM 1716 N N . SER A 1 209 ? 3.937 -9.565 -18.655 1.00 91.75 209 SER A N 1
ATOM 1717 C CA . SER A 1 209 ? 3.233 -9.537 -17.380 1.00 91.75 209 SER A CA 1
ATOM 1718 C C . SER A 1 209 ? 1.723 -9.684 -17.553 1.00 91.75 209 SER A C 1
ATOM 1720 O O . SER A 1 209 ? 1.087 -10.364 -16.754 1.00 91.75 209 SER A O 1
ATOM 1722 N N . LEU A 1 210 ? 1.149 -9.085 -18.600 1.00 88.75 210 LEU A N 1
ATOM 1723 C CA . LEU A 1 210 ? -0.252 -9.282 -18.972 1.00 88.75 210 LEU A CA 1
ATOM 1724 C C . LEU A 1 210 ? -0.504 -10.728 -19.415 1.00 88.75 210 LEU A C 1
ATOM 1726 O O . LEU A 1 210 ? -1.433 -11.343 -18.901 1.00 88.75 210 LEU A O 1
ATOM 1730 N N . ASP A 1 211 ? 0.364 -11.294 -20.261 1.00 92.25 211 ASP A N 1
ATOM 1731 C CA . ASP A 1 211 ? 0.280 -12.700 -20.687 1.00 92.25 211 ASP A CA 1
ATOM 1732 C C . ASP A 1 211 ? 0.316 -13.651 -19.467 1.00 92.25 211 ASP A C 1
ATOM 1734 O O . ASP A 1 211 ? -0.448 -14.614 -19.382 1.00 92.25 211 ASP A O 1
ATOM 1738 N N . PHE A 1 212 ? 1.167 -13.358 -18.475 1.00 93.12 212 PHE A N 1
ATOM 1739 C CA . PHE A 1 212 ? 1.227 -14.109 -17.218 1.00 93.12 212 PHE A CA 1
ATOM 1740 C C . PHE A 1 212 ? -0.065 -13.985 -16.397 1.00 93.12 212 PHE A C 1
ATOM 1742 O O . PHE A 1 212 ? -0.594 -14.990 -15.928 1.00 93.12 212 PHE A O 1
ATOM 1749 N N . LEU A 1 213 ? -0.584 -12.764 -16.225 1.00 89.81 213 LEU A N 1
ATOM 1750 C CA . LEU A 1 213 ? -1.813 -12.502 -15.469 1.00 89.81 213 LEU A CA 1
ATOM 1751 C C . LEU A 1 213 ? -3.046 -13.141 -16.119 1.00 89.81 213 LEU A C 1
ATOM 1753 O O . LEU A 1 213 ? -3.940 -13.593 -15.406 1.00 89.81 213 LEU A O 1
ATOM 1757 N N . GLU A 1 214 ? -3.105 -13.202 -17.450 1.00 89.19 214 GLU A N 1
ATOM 1758 C CA . GLU A 1 214 ? -4.152 -13.930 -18.174 1.00 89.19 214 GLU A CA 1
ATOM 1759 C C . GLU A 1 214 ? -4.102 -15.433 -17.890 1.00 89.19 214 GLU A C 1
ATOM 1761 O O . GLU A 1 214 ? -5.150 -16.047 -17.720 1.00 89.19 214 GLU A O 1
ATOM 1766 N N . GLY A 1 215 ? -2.905 -16.009 -17.755 1.00 87.69 215 GLY A N 1
ATOM 1767 C CA . GLY A 1 215 ? -2.724 -17.416 -17.391 1.00 87.69 215 GLY A CA 1
ATOM 1768 C C . GLY A 1 215 ? -3.142 -17.777 -15.959 1.00 87.69 215 GLY A C 1
ATOM 1769 O O . GLY A 1 215 ? -3.251 -18.962 -15.651 1.00 87.69 215 GLY A O 1
ATOM 1770 N N . LEU A 1 216 ? -3.372 -16.787 -15.086 1.00 85.31 216 LEU A N 1
ATOM 1771 C CA . LEU A 1 216 ? -3.874 -16.995 -13.721 1.00 85.31 216 LEU A CA 1
ATOM 1772 C C . LEU A 1 216 ? -5.411 -17.002 -13.623 1.00 85.31 216 LEU A C 1
ATOM 1774 O O . LEU A 1 216 ? -5.933 -17.353 -12.562 1.00 85.31 216 LEU A O 1
ATOM 1778 N N . LYS A 1 217 ? -6.120 -16.553 -14.669 1.00 72.00 217 LYS A N 1
ATOM 1779 C CA . LYS A 1 217 ? -7.592 -16.484 -14.717 1.00 72.00 217 LYS A CA 1
ATOM 1780 C C . LYS A 1 217 ? -8.205 -17.839 -15.062 1.00 72.00 217 LYS A C 1
ATOM 1782 O O . LYS A 1 217 ? -9.277 -18.127 -14.484 1.00 72.00 217 LYS A O 1
#